Protein AF-A0A969AWH4-F1 (afdb_monomer_lite)

Structure (mmCIF, N/CA/C/O backbone):
data_AF-A0A969AWH4-F1
#
_entry.id   AF-A0A969AWH4-F1
#
loop_
_atom_site.group_PDB
_atom_site.id
_atom_site.type_symbol
_atom_site.label_atom_id
_atom_site.label_alt_id
_atom_site.label_comp_id
_atom_site.label_asym_id
_atom_site.label_entity_id
_atom_site.label_seq_id
_atom_site.pdbx_PDB_ins_code
_atom_site.Cartn_x
_atom_site.Cartn_y
_atom_site.Cartn_z
_atom_site.occupancy
_atom_site.B_iso_or_equiv
_atom_site.auth_seq_id
_atom_site.auth_comp_id
_atom_site.auth_asym_id
_atom_site.auth_atom_id
_atom_site.pdbx_PDB_model_num
ATOM 1 N N . MET A 1 1 ? -79.572 -11.439 88.837 1.00 50.84 1 MET A N 1
ATOM 2 C CA . MET A 1 1 ? -79.009 -12.140 87.657 1.00 50.84 1 MET A CA 1
ATOM 3 C C . MET A 1 1 ? -78.727 -11.251 86.438 1.00 50.84 1 MET A C 1
ATOM 5 O O . MET A 1 1 ? -77.826 -11.599 85.694 1.00 50.84 1 MET A O 1
ATOM 9 N N . LYS A 1 2 ? -79.402 -10.105 86.215 1.00 48.44 2 LYS A N 1
ATOM 10 C CA . LYS A 1 2 ? -79.102 -9.221 85.060 1.00 48.44 2 LYS A CA 1
ATOM 11 C C . LYS A 1 2 ? -77.856 -8.323 85.216 1.00 48.44 2 LYS A C 1
ATOM 13 O O . LYS A 1 2 ? -77.218 -8.026 84.218 1.00 48.44 2 LYS A O 1
ATOM 18 N N . GLN A 1 3 ? -77.460 -7.939 86.434 1.00 50.81 3 GLN A N 1
ATOM 19 C CA . GLN A 1 3 ? -76.274 -7.085 86.651 1.00 50.81 3 GLN A CA 1
ATOM 20 C C . GLN A 1 3 ? -74.933 -7.832 86.540 1.00 50.81 3 GLN A C 1
ATOM 22 O O . GLN A 1 3 ? -73.942 -7.249 86.115 1.00 50.81 3 GLN A O 1
ATOM 27 N N . SER A 1 4 ? -74.900 -9.132 86.842 1.00 51.59 4 SER A N 1
ATOM 28 C CA . SER A 1 4 ? -73.669 -9.934 86.776 1.00 51.59 4 SER A CA 1
ATOM 29 C C . SER A 1 4 ? -73.245 -10.271 85.340 1.00 51.59 4 SER A C 1
ATOM 31 O O . SER A 1 4 ? -72.061 -10.446 85.084 1.00 51.59 4 SER A O 1
ATOM 33 N N . ILE A 1 5 ? -74.189 -10.310 84.391 1.00 56.62 5 ILE A N 1
ATOM 34 C CA . ILE A 1 5 ? -73.906 -10.588 82.971 1.00 56.62 5 ILE A CA 1
ATOM 35 C C . ILE A 1 5 ? -73.330 -9.345 82.266 1.00 56.62 5 ILE A C 1
ATOM 37 O O . ILE A 1 5 ? -72.445 -9.474 81.426 1.00 56.62 5 ILE A O 1
ATOM 41 N N . VAL A 1 6 ? -73.756 -8.137 82.658 1.00 56.78 6 VAL A N 1
ATOM 42 C CA . VAL A 1 6 ? -73.230 -6.871 82.105 1.00 56.78 6 VAL A CA 1
ATOM 43 C C . VAL A 1 6 ? -71.783 -6.624 82.547 1.00 56.78 6 VAL A C 1
ATOM 45 O O . VAL A 1 6 ? -70.963 -6.184 81.746 1.00 56.78 6 VAL A O 1
ATOM 48 N N . LEU A 1 7 ? -71.437 -6.976 83.789 1.00 54.69 7 LEU A N 1
ATOM 49 C CA . LEU A 1 7 ? -70.064 -6.867 84.298 1.00 54.69 7 LEU A CA 1
ATOM 50 C C . LEU A 1 7 ? -69.106 -7.882 83.656 1.00 54.69 7 LEU A C 1
ATOM 52 O O . LEU A 1 7 ? -67.951 -7.547 83.403 1.00 54.69 7 LEU A O 1
ATOM 56 N N . LEU A 1 8 ? -69.586 -9.087 83.329 1.00 53.59 8 LEU A N 1
ATOM 57 C CA . LEU A 1 8 ? -68.768 -10.097 82.653 1.00 53.59 8 LEU A CA 1
ATOM 58 C C . LEU A 1 8 ? -68.491 -9.724 81.184 1.00 53.59 8 LEU A C 1
ATOM 60 O O . LEU A 1 8 ? -67.380 -9.921 80.703 1.00 53.59 8 LEU A O 1
ATOM 64 N N . PHE A 1 9 ? -69.462 -9.119 80.488 1.00 55.44 9 PHE A N 1
ATOM 65 C CA . PHE A 1 9 ? -69.270 -8.628 79.117 1.00 55.44 9 PHE A CA 1
ATOM 66 C C . PHE A 1 9 ? -68.380 -7.375 79.046 1.00 55.44 9 PHE A C 1
ATOM 68 O O . PHE A 1 9 ? -67.586 -7.246 78.116 1.00 55.44 9 PHE A O 1
ATOM 75 N N . ALA A 1 10 ? -68.445 -6.485 80.042 1.00 54.62 10 ALA A N 1
ATOM 76 C CA . ALA A 1 10 ? -67.551 -5.329 80.130 1.00 54.62 10 ALA A CA 1
ATOM 77 C C . ALA A 1 10 ? -66.089 -5.740 80.393 1.00 54.62 10 ALA A C 1
ATOM 79 O O . ALA A 1 10 ? -65.176 -5.161 79.812 1.00 54.62 10 ALA A O 1
ATOM 80 N N . ALA A 1 11 ? -65.855 -6.779 81.203 1.00 53.97 11 ALA A N 1
ATOM 81 C CA . ALA A 1 11 ? -64.508 -7.285 81.475 1.00 53.97 11 ALA A CA 1
ATOM 82 C C . ALA A 1 11 ? -63.855 -7.954 80.247 1.00 53.97 11 ALA A C 1
ATOM 84 O O . ALA A 1 11 ? -62.650 -7.824 80.044 1.00 53.97 11 ALA A O 1
ATOM 85 N N . ILE A 1 12 ? -64.646 -8.616 79.394 1.00 55.38 12 ILE A N 1
ATOM 86 C CA . ILE A 1 12 ? -64.152 -9.256 78.162 1.00 55.38 12 ILE A CA 1
ATOM 87 C C . ILE A 1 12 ? -63.844 -8.212 77.070 1.00 55.38 12 ILE A C 1
ATOM 89 O O . ILE A 1 12 ? -62.873 -8.368 76.332 1.00 55.38 12 ILE A O 1
ATOM 93 N N . LEU A 1 13 ? -64.599 -7.107 77.008 1.00 51.16 13 LEU A N 1
ATOM 94 C CA . LEU A 1 13 ? -64.336 -5.993 76.083 1.00 51.16 13 LEU A CA 1
ATOM 95 C C . LEU A 1 13 ? -63.089 -5.169 76.452 1.00 51.16 13 LEU A C 1
ATOM 97 O O . LEU A 1 13 ? -62.410 -4.677 75.555 1.00 51.16 13 LEU A O 1
ATOM 101 N N . VAL A 1 14 ? -62.743 -5.063 77.740 1.00 54.47 14 VAL A N 1
ATOM 102 C CA . VAL A 1 14 ? -61.517 -4.371 78.197 1.00 54.47 14 VAL A CA 1
ATOM 103 C C . VAL A 1 14 ? -60.266 -5.250 78.032 1.00 54.47 14 VAL A C 1
ATOM 105 O O . VAL A 1 14 ? -59.170 -4.738 77.816 1.00 54.47 14 VAL A O 1
ATOM 108 N N . ALA A 1 15 ? -60.411 -6.580 78.059 1.00 50.00 15 ALA A N 1
ATOM 109 C CA . ALA A 1 15 ? -59.295 -7.504 77.845 1.00 50.00 15 ALA A CA 1
ATOM 110 C C . ALA A 1 15 ? -58.828 -7.574 76.376 1.00 50.00 15 ALA A C 1
ATOM 112 O O . ALA A 1 15 ? -57.661 -7.858 76.126 1.00 50.00 15 ALA A O 1
ATOM 113 N N . PHE A 1 16 ? -59.702 -7.259 75.411 1.00 53.12 16 PHE A N 1
ATOM 114 C CA . PHE A 1 16 ? -59.343 -7.150 73.988 1.00 53.12 16 PHE A CA 1
ATOM 115 C C . PHE A 1 16 ? -58.897 -5.739 73.558 1.00 53.12 16 PHE A C 1
ATOM 117 O O . PHE A 1 16 ? -58.468 -5.566 72.420 1.00 53.12 16 PHE A O 1
ATOM 124 N N . SER A 1 17 ? -58.956 -4.731 74.440 1.00 47.50 17 SER A N 1
ATOM 125 C CA . SER A 1 17 ? -58.560 -3.348 74.120 1.00 47.50 17 SER A CA 1
ATOM 126 C C . SER A 1 17 ? -57.135 -2.971 74.544 1.00 47.50 17 SER A C 1
ATOM 128 O O . SER A 1 17 ? -56.739 -1.822 74.374 1.00 47.50 17 SER A O 1
ATOM 130 N N . CYS A 1 18 ? -56.355 -3.907 75.091 1.00 50.81 18 CYS A N 1
ATOM 131 C CA . CYS A 1 18 ? -54.960 -3.686 75.481 1.00 50.81 18 CYS A CA 1
ATOM 132 C C . CYS A 1 18 ? -54.000 -4.435 74.549 1.00 50.81 18 CYS A C 1
ATOM 134 O O . CYS A 1 18 ? -53.200 -5.249 74.999 1.00 50.81 18 CYS A O 1
ATOM 136 N N . VAL A 1 19 ? -54.027 -4.119 73.251 1.00 55.81 19 VAL A N 1
ATOM 137 C CA . VAL A 1 19 ? -52.754 -4.105 72.514 1.00 55.81 19 VAL A CA 1
ATOM 138 C C . VAL A 1 19 ? -51.927 -3.024 73.198 1.00 55.81 19 VAL A C 1
ATOM 140 O O . VAL A 1 19 ? -52.365 -1.873 73.290 1.00 55.81 19 VAL A O 1
ATOM 143 N N . SER A 1 20 ? -50.788 -3.393 73.782 1.00 61.81 20 SER A N 1
ATOM 144 C CA . SER A 1 20 ? -49.966 -2.410 74.474 1.00 61.81 20 SER A CA 1
ATOM 145 C C . SER A 1 20 ? -49.539 -1.351 73.453 1.00 61.81 20 SER A C 1
ATOM 147 O O . SER A 1 20 ? -49.089 -1.675 72.357 1.00 61.81 20 SER A O 1
ATOM 149 N N . LYS A 1 21 ? -49.699 -0.063 73.781 1.00 71.38 21 LYS A N 1
ATOM 150 C CA . LYS A 1 21 ? -49.318 1.047 72.885 1.00 71.38 21 LYS A CA 1
ATOM 151 C C . LYS A 1 21 ? -47.893 0.868 72.336 1.00 71.38 21 LYS A C 1
ATOM 153 O O . LYS A 1 21 ? -47.637 1.162 71.183 1.00 71.38 21 LYS A O 1
ATOM 158 N N . LYS A 1 22 ? -47.016 0.272 73.148 1.00 76.56 22 LYS A N 1
ATOM 159 C CA . LYS A 1 22 ? -45.633 -0.072 72.821 1.00 76.56 22 LYS A CA 1
ATOM 160 C C . LYS A 1 22 ? -45.489 -1.146 71.730 1.00 76.56 22 LYS A C 1
ATOM 162 O O . LYS A 1 22 ? -44.641 -0.979 70.866 1.00 76.56 22 LYS A O 1
ATOM 167 N N . GLU A 1 23 ? -46.297 -2.209 71.745 1.00 74.75 23 GLU A N 1
ATOM 168 C CA . GLU A 1 23 ? -46.322 -3.209 70.661 1.00 74.75 23 GLU A CA 1
ATOM 169 C C . GLU A 1 23 ? -46.908 -2.622 69.381 1.00 74.75 23 GLU A C 1
ATOM 171 O O . GLU A 1 23 ? -46.390 -2.878 68.303 1.00 74.75 23 GLU A O 1
ATOM 176 N N . ASN A 1 24 ? -47.950 -1.793 69.488 1.00 78.25 24 ASN A N 1
ATOM 177 C CA . ASN A 1 24 ? -48.505 -1.115 68.320 1.00 78.25 24 ASN A CA 1
ATOM 178 C C . ASN A 1 24 ? -47.486 -0.146 67.696 1.00 78.25 24 ASN A C 1
ATOM 180 O O . ASN A 1 24 ? -47.313 -0.142 66.483 1.00 78.25 24 ASN A O 1
ATOM 184 N N . ASP A 1 25 ? -46.767 0.623 68.519 1.00 81.12 25 ASP A N 1
ATOM 185 C CA . ASP A 1 25 ? -45.701 1.521 68.064 1.00 81.12 25 ASP A CA 1
ATOM 186 C C . ASP A 1 25 ? -44.527 0.730 67.444 1.00 81.12 25 ASP A C 1
ATOM 188 O O . ASP A 1 25 ? -43.990 1.138 66.418 1.00 81.12 25 ASP A O 1
ATOM 192 N N . GLN A 1 26 ? -44.161 -0.434 68.001 1.00 82.88 26 GLN A N 1
ATOM 193 C CA . GLN A 1 26 ? -43.160 -1.336 67.408 1.00 82.88 26 GLN A CA 1
ATOM 194 C C . GLN A 1 26 ? -43.593 -1.891 66.053 1.00 82.88 26 GLN A C 1
ATOM 196 O O . GLN A 1 26 ? -42.817 -1.838 65.104 1.00 82.88 26 GLN A O 1
ATOM 201 N N . VAL A 1 27 ? -44.830 -2.378 65.945 1.00 82.88 27 VAL A N 1
ATOM 202 C CA . VAL A 1 27 ? -45.369 -2.907 64.687 1.00 82.88 27 VAL A CA 1
ATOM 203 C C . VAL A 1 27 ? -45.451 -1.809 63.633 1.00 82.88 27 VAL A C 1
ATOM 205 O O . VAL A 1 27 ? -45.162 -2.072 62.472 1.00 82.88 27 VAL A O 1
ATOM 208 N N . VAL A 1 28 ? -45.806 -0.575 64.005 1.00 83.94 28 VAL A N 1
ATOM 209 C CA . VAL A 1 28 ? -45.804 0.568 63.079 1.00 83.94 28 VAL A CA 1
ATOM 210 C C . VAL A 1 28 ? -44.390 0.869 62.584 1.00 83.94 28 VAL A C 1
ATOM 212 O O . VAL A 1 28 ? -44.210 0.996 61.375 1.00 83.94 28 VAL A O 1
ATOM 215 N N . MET A 1 29 ? -43.390 0.907 63.472 1.00 83.12 29 MET A N 1
ATOM 216 C CA . MET A 1 29 ? -41.990 1.106 63.077 1.00 83.12 29 MET A CA 1
ATOM 217 C C . MET A 1 29 ? -41.475 -0.019 62.168 1.00 83.12 29 MET A C 1
ATOM 219 O O . MET A 1 29 ? -40.883 0.274 61.134 1.00 83.12 29 MET A O 1
ATOM 223 N N . GLU A 1 30 ? -41.746 -1.288 62.490 1.00 83.25 30 GLU A N 1
ATOM 224 C CA . GLU A 1 30 ? -41.379 -2.423 61.628 1.00 83.25 30 GLU A CA 1
ATOM 225 C C . GLU A 1 30 ? -42.092 -2.359 60.272 1.00 83.25 30 GLU A C 1
ATOM 227 O O . GLU A 1 30 ? -41.497 -2.653 59.241 1.00 83.25 30 GLU A O 1
ATOM 232 N N . ASN A 1 31 ? -43.361 -1.943 60.230 1.00 84.44 31 ASN A N 1
ATOM 233 C CA . ASN A 1 31 ? -44.093 -1.798 58.970 1.00 84.44 31 ASN A CA 1
ATOM 234 C C . ASN A 1 31 ? -43.524 -0.659 58.112 1.00 84.44 31 ASN A C 1
ATOM 236 O O . ASN A 1 31 ? -43.460 -0.780 56.890 1.00 84.44 31 ASN A O 1
ATOM 240 N N . GLU A 1 32 ? -43.122 0.451 58.736 1.00 86.12 32 GLU A N 1
ATOM 241 C CA . GLU A 1 32 ? -42.440 1.557 58.058 1.00 86.12 32 GLU A CA 1
ATOM 242 C C . GLU A 1 32 ? -41.062 1.136 57.539 1.00 86.12 32 GLU A C 1
ATOM 244 O O . GLU A 1 32 ? -40.722 1.444 56.394 1.00 86.12 32 GLU A O 1
ATOM 249 N N . GLU A 1 33 ? -40.305 0.370 58.323 1.00 83.44 33 GLU A N 1
ATOM 250 C CA . GLU A 1 33 ? -39.010 -0.178 57.922 1.00 83.44 33 GLU A CA 1
ATOM 251 C C . GLU A 1 33 ? -39.147 -1.172 56.761 1.00 83.44 33 GLU A C 1
ATOM 253 O O . GLU A 1 33 ? -38.468 -1.021 55.745 1.00 83.44 33 GLU A O 1
ATOM 258 N N . LEU A 1 34 ? -40.098 -2.107 56.838 1.00 83.00 34 LEU A N 1
ATOM 259 C CA . LEU A 1 34 ? -40.388 -3.067 55.769 1.00 83.00 34 LEU A CA 1
ATOM 260 C C . LEU A 1 34 ? -40.879 -2.383 54.487 1.00 83.00 34 LEU A C 1
ATOM 262 O O . LEU A 1 34 ? -40.517 -2.801 53.388 1.00 83.00 34 LEU A O 1
ATOM 266 N N . LYS A 1 35 ? -41.675 -1.311 54.589 1.00 85.75 35 LYS A N 1
ATOM 267 C CA . LYS A 1 35 ? -42.068 -0.502 53.421 1.00 85.75 35 LYS A CA 1
ATOM 268 C C . LYS A 1 35 ? -40.871 0.207 52.797 1.00 85.75 35 LYS A C 1
ATOM 270 O O . LYS A 1 35 ? -40.763 0.242 51.572 1.00 85.75 35 LYS A O 1
ATOM 275 N N . ALA A 1 36 ? -39.975 0.755 53.617 1.00 83.12 36 ALA A N 1
ATOM 276 C CA . ALA A 1 36 ? -38.748 1.377 53.138 1.00 83.12 36 ALA A CA 1
ATOM 277 C C . ALA A 1 36 ? -37.811 0.349 52.480 1.00 83.12 36 ALA A C 1
ATOM 279 O O . ALA A 1 36 ? -37.203 0.643 51.452 1.00 83.12 36 ALA A O 1
ATOM 280 N N . GLU A 1 37 ? -37.718 -0.863 53.027 1.00 79.50 37 GLU A N 1
ATOM 281 C CA . GLU A 1 37 ? -36.932 -1.961 52.462 1.00 79.50 37 GLU A CA 1
ATOM 282 C C . GLU A 1 37 ? -37.525 -2.470 51.140 1.00 79.50 37 GLU A C 1
ATOM 284 O O . GLU A 1 37 ? -36.792 -2.620 50.163 1.00 79.50 37 GLU A O 1
ATOM 289 N N . LEU A 1 38 ? -38.852 -2.630 51.055 1.00 83.44 38 LEU A N 1
ATOM 290 C CA . LEU A 1 38 ? -39.542 -3.004 49.818 1.00 83.44 38 LEU A CA 1
ATOM 291 C C . LEU A 1 38 ? -39.331 -1.962 48.710 1.00 83.44 38 LEU A C 1
ATOM 293 O O . LEU A 1 38 ? -39.034 -2.331 47.576 1.00 83.44 38 LEU A O 1
ATOM 297 N N . ALA A 1 39 ? -39.437 -0.671 49.035 1.00 84.25 39 ALA A N 1
ATOM 298 C CA . ALA A 1 39 ? -39.199 0.407 48.076 1.00 84.25 39 ALA A CA 1
ATOM 299 C C . ALA A 1 39 ? -37.749 0.407 47.559 1.00 84.25 39 ALA A C 1
ATOM 301 O O . ALA A 1 39 ? -37.519 0.555 46.359 1.00 84.25 39 ALA A O 1
ATOM 302 N N . ARG A 1 40 ? -36.766 0.177 48.441 1.00 81.19 40 ARG A N 1
ATOM 303 C CA . ARG A 1 40 ? -35.353 0.035 48.046 1.00 81.19 40 ARG A CA 1
ATOM 304 C C . ARG A 1 40 ? -35.120 -1.200 47.183 1.00 81.19 40 ARG A C 1
ATOM 306 O O . ARG A 1 40 ? -34.383 -1.117 46.210 1.00 81.19 40 ARG A O 1
ATOM 313 N N . ALA A 1 41 ? -35.747 -2.328 47.511 1.00 82.56 41 ALA A N 1
ATOM 314 C CA . ALA A 1 41 ? -35.643 -3.545 46.714 1.00 82.56 41 ALA A CA 1
ATOM 315 C C . ALA A 1 41 ? -36.227 -3.348 45.306 1.00 82.56 41 ALA A C 1
ATOM 317 O O . ALA A 1 41 ? -35.614 -3.766 44.329 1.00 82.56 41 ALA A O 1
ATOM 318 N N . GLN A 1 42 ? -37.370 -2.666 45.186 1.00 86.00 42 GLN A N 1
ATOM 319 C CA . GLN A 1 42 ? -37.969 -2.326 43.891 1.00 86.00 42 GLN A CA 1
ATOM 320 C C . GLN A 1 42 ? -37.068 -1.404 43.062 1.00 86.00 42 GLN A C 1
ATOM 322 O O . GLN A 1 42 ? -36.860 -1.664 41.878 1.00 86.00 42 GLN A O 1
ATOM 327 N N . LEU A 1 43 ? -36.489 -0.374 43.686 1.00 86.31 43 LEU A N 1
ATOM 328 C CA . LEU A 1 43 ? -35.524 0.508 43.030 1.00 86.31 43 LEU A CA 1
ATOM 329 C C . LEU A 1 43 ? -34.279 -0.265 42.577 1.00 86.31 43 LEU A C 1
ATOM 331 O O . LEU A 1 43 ? -33.843 -0.110 41.442 1.00 86.31 43 LEU A O 1
ATOM 335 N N . ALA A 1 44 ? -33.752 -1.151 43.424 1.00 85.56 44 ALA A N 1
ATOM 336 C CA . ALA A 1 44 ? -32.597 -1.973 43.087 1.00 85.56 44 ALA A CA 1
ATOM 337 C C . ALA A 1 44 ? -32.862 -2.891 41.887 1.00 85.56 44 ALA A C 1
ATOM 339 O O . ALA A 1 44 ? -32.011 -2.995 41.008 1.00 85.56 44 ALA A O 1
ATOM 340 N N . VAL A 1 45 ? -34.041 -3.517 41.818 1.00 87.38 45 VAL A N 1
ATOM 341 C CA . VAL A 1 45 ? -34.445 -4.337 40.665 1.00 87.38 45 VAL A CA 1
ATOM 342 C C . VAL A 1 45 ? -34.545 -3.487 39.397 1.00 87.38 45 VAL A C 1
ATOM 344 O O . VAL A 1 45 ? -33.945 -3.854 38.392 1.00 87.38 45 VAL A O 1
ATOM 347 N N . SER A 1 46 ? -35.207 -2.327 39.458 1.00 89.19 46 SER A N 1
ATOM 348 C CA . SER A 1 46 ? -35.330 -1.413 38.311 1.00 89.19 46 SER A CA 1
ATOM 349 C C . SER A 1 46 ? -33.962 -0.959 37.793 1.00 89.19 46 SER A C 1
ATOM 351 O O . SER A 1 46 ? -33.695 -1.014 36.596 1.00 89.19 46 SER A O 1
ATOM 353 N N . THR A 1 47 ? -33.057 -0.556 38.688 1.00 88.56 47 THR A N 1
ATOM 354 C CA . THR A 1 47 ? -31.710 -0.121 38.301 1.00 88.56 47 THR A CA 1
ATOM 355 C C . THR A 1 47 ? -30.889 -1.272 37.718 1.00 88.56 47 THR A C 1
ATOM 357 O O . THR A 1 47 ? -30.135 -1.062 36.772 1.00 88.56 47 THR A O 1
ATOM 360 N N . LEU A 1 48 ? -31.034 -2.497 38.237 1.00 89.06 48 LEU A N 1
ATOM 361 C CA . LEU A 1 48 ? -30.367 -3.678 37.678 1.00 89.06 48 LEU A CA 1
ATOM 362 C C . LEU A 1 48 ? -30.884 -4.030 36.278 1.00 89.06 48 LEU A C 1
ATOM 364 O O . LEU A 1 48 ? -30.082 -4.410 35.427 1.00 89.06 48 LEU A O 1
ATOM 368 N N . GLU A 1 49 ? -32.185 -3.883 36.023 1.00 91.69 49 GLU A N 1
ATOM 369 C CA . GLU A 1 49 ? -32.758 -4.045 34.682 1.00 91.69 49 GLU A CA 1
ATOM 370 C C . GLU A 1 49 ? -32.187 -3.003 33.713 1.00 91.69 49 GLU A C 1
ATOM 372 O O . GLU A 1 49 ? -31.722 -3.358 32.630 1.00 91.69 49 GLU A O 1
ATOM 377 N N . GLU A 1 50 ? -32.129 -1.734 34.123 1.00 91.62 50 GLU A N 1
ATOM 378 C CA . GLU A 1 50 ? -31.524 -0.672 33.316 1.00 91.62 50 GLU A CA 1
ATOM 379 C C . GLU A 1 50 ? -30.040 -0.934 33.030 1.00 91.62 50 GLU A C 1
ATOM 381 O O . GLU A 1 50 ? -29.606 -0.819 31.883 1.00 91.62 50 GLU A O 1
ATOM 386 N N . VAL A 1 51 ? -29.264 -1.332 34.042 1.00 92.06 51 VAL A N 1
ATOM 387 C CA . VAL A 1 51 ? -27.857 -1.725 33.867 1.00 92.06 51 VAL A CA 1
ATOM 388 C C . VAL A 1 51 ? -27.745 -2.890 32.884 1.00 92.06 51 VAL A C 1
ATOM 390 O O . VAL A 1 51 ? -26.907 -2.839 31.989 1.00 92.06 51 VAL A O 1
ATOM 393 N N . GLY A 1 52 ? -28.623 -3.892 32.975 1.00 90.81 52 GLY A N 1
ATOM 394 C CA . GLY A 1 52 ? -28.677 -4.997 32.016 1.00 90.81 52 GLY A CA 1
ATOM 395 C C . GLY A 1 52 ? -28.894 -4.519 30.578 1.00 90.81 52 GLY A C 1
ATOM 396 O O . GLY A 1 52 ? -28.148 -4.908 29.682 1.00 90.81 52 GLY A O 1
ATOM 397 N N . THR A 1 53 ? -29.844 -3.606 30.352 1.00 92.62 53 THR A N 1
ATOM 398 C CA . THR A 1 53 ? -30.091 -3.052 29.006 1.00 92.62 53 THR A CA 1
ATOM 399 C C . THR A 1 53 ? -28.909 -2.253 28.453 1.00 92.62 53 THR A C 1
ATOM 401 O O . THR A 1 53 ? -28.635 -2.306 27.249 1.00 92.62 53 THR A O 1
ATOM 404 N N . LEU A 1 54 ? -28.183 -1.535 29.313 1.00 91.75 54 LEU A N 1
ATOM 405 C CA . LEU A 1 54 ? -26.972 -0.820 28.917 1.00 91.75 54 LEU A CA 1
ATOM 406 C C . LEU A 1 54 ? -25.840 -1.798 28.586 1.00 91.75 54 LEU A C 1
ATOM 408 O O . LEU A 1 54 ? -25.188 -1.634 27.558 1.00 91.75 54 LEU A O 1
ATOM 412 N N . MET A 1 55 ? -25.658 -2.859 29.376 1.00 90.88 55 MET A N 1
ATOM 413 C CA . MET A 1 55 ? -24.663 -3.898 29.090 1.00 90.88 55 MET A CA 1
ATOM 414 C C . MET A 1 55 ? -24.940 -4.628 27.773 1.00 90.88 55 MET A C 1
ATOM 416 O O . MET A 1 55 ? -24.014 -4.821 26.985 1.00 90.88 55 MET A O 1
ATOM 420 N N . ASP A 1 56 ? -26.201 -4.949 27.481 1.00 92.06 56 ASP A N 1
ATOM 421 C CA . ASP A 1 56 ? -26.600 -5.519 26.189 1.00 92.06 56 ASP A CA 1
ATOM 422 C C . ASP A 1 56 ? -26.304 -4.560 25.026 1.00 92.06 56 ASP A C 1
ATOM 424 O O . ASP A 1 56 ? -25.942 -4.985 23.925 1.00 92.06 56 ASP A O 1
ATOM 428 N N . SER A 1 57 ? -26.466 -3.255 25.255 1.00 91.62 57 SER A N 1
ATOM 429 C CA . SER A 1 57 ? -26.169 -2.221 24.259 1.00 91.62 57 SER A CA 1
ATOM 430 C C . SER A 1 57 ? -24.664 -2.107 24.009 1.00 91.62 57 SER A C 1
ATOM 432 O O . SER A 1 57 ? -24.250 -2.070 22.849 1.00 91.62 57 SER A O 1
ATOM 434 N N . ILE A 1 58 ? -23.848 -2.158 25.070 1.00 91.50 58 ILE A N 1
ATOM 435 C CA . ILE A 1 58 ? -22.381 -2.239 24.984 1.00 91.50 58 ILE A CA 1
ATOM 436 C C . ILE A 1 58 ? -21.973 -3.474 24.175 1.00 91.50 58 ILE A C 1
ATOM 438 O O . ILE A 1 58 ? -21.167 -3.361 23.253 1.00 91.50 58 ILE A O 1
ATOM 442 N N . ASP A 1 59 ? -22.564 -4.639 24.453 1.00 90.31 59 ASP A N 1
ATOM 443 C CA . ASP A 1 59 ? -22.236 -5.878 23.742 1.00 90.31 59 ASP A CA 1
ATOM 444 C C . ASP A 1 59 ? -22.581 -5.826 22.259 1.00 90.31 59 ASP A C 1
ATOM 446 O O . ASP A 1 59 ? -21.769 -6.212 21.415 1.00 90.31 59 ASP A O 1
ATOM 450 N N . LYS A 1 60 ? -23.771 -5.328 21.918 1.00 89.62 60 LYS A N 1
ATOM 451 C CA . LYS A 1 60 ? -24.179 -5.170 20.518 1.00 89.62 60 LYS A CA 1
ATOM 452 C C . LYS A 1 60 ? -23.246 -4.228 19.773 1.00 89.62 60 LYS A C 1
ATOM 454 O O . LYS A 1 60 ? -22.781 -4.574 18.688 1.00 89.62 60 LYS A O 1
ATOM 459 N N . ALA A 1 61 ? -22.967 -3.066 20.355 1.00 86.94 61 ALA A N 1
ATOM 460 C CA . ALA A 1 61 ? -22.130 -2.060 19.726 1.00 86.94 61 ALA A CA 1
ATOM 461 C C . ALA A 1 61 ? -20.683 -2.553 19.565 1.00 86.94 61 ALA A C 1
ATOM 463 O O . ALA A 1 61 ? -20.119 -2.434 18.480 1.00 86.94 61 ALA A O 1
ATOM 464 N N . ARG A 1 62 ? -20.114 -3.208 20.584 1.00 88.50 62 ARG A N 1
ATOM 465 C CA . ARG A 1 62 ? -18.768 -3.797 20.521 1.00 88.50 62 ARG A CA 1
ATOM 466 C C . ARG A 1 62 ? -18.665 -4.928 19.495 1.00 88.50 62 ARG A C 1
ATOM 468 O O . ARG A 1 62 ? -17.703 -4.981 18.734 1.00 88.50 62 ARG A O 1
ATOM 475 N N . ASN A 1 63 ? -19.650 -5.824 19.437 1.00 87.62 63 ASN A N 1
ATOM 476 C CA . ASN A 1 63 ? -19.650 -6.915 18.458 1.00 87.62 63 ASN A CA 1
ATOM 477 C C . ASN A 1 63 ? -19.785 -6.393 17.023 1.00 87.62 63 ASN A C 1
ATOM 479 O O . ASN A 1 63 ? -19.110 -6.895 16.126 1.00 87.62 63 ASN A O 1
ATOM 483 N N . ALA A 1 64 ? -20.625 -5.376 16.808 1.00 85.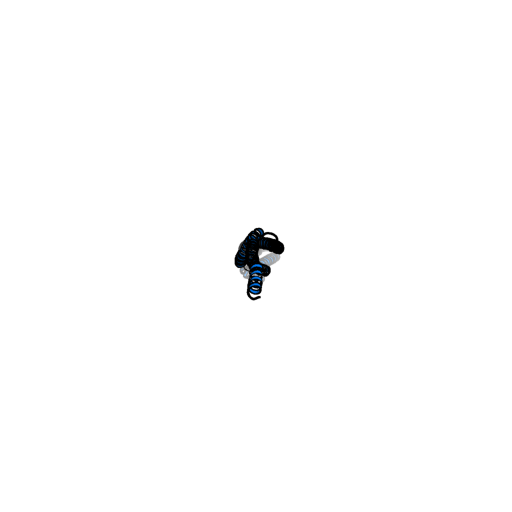00 64 ALA A N 1
ATOM 484 C CA . 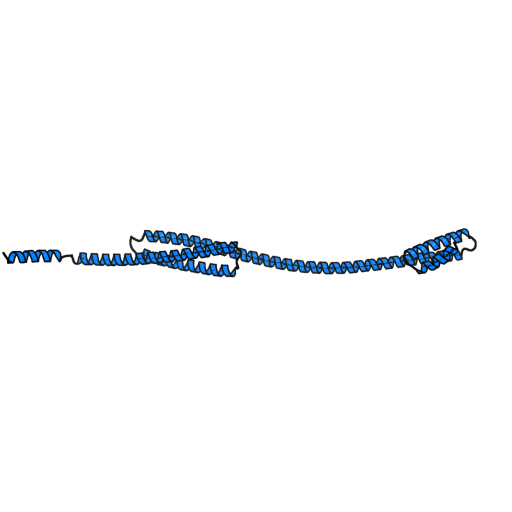ALA A 1 64 ? -20.725 -4.708 15.514 1.00 85.00 64 ALA A CA 1
ATOM 485 C C . ALA A 1 64 ? -19.385 -4.075 15.123 1.00 85.00 64 ALA A C 1
ATOM 487 O O . ALA A 1 64 ? -18.912 -4.275 14.011 1.00 85.00 64 ALA A O 1
ATOM 488 N N . LEU A 1 65 ? -18.743 -3.394 16.070 1.00 83.88 65 LEU A N 1
ATOM 489 C CA . LEU A 1 65 ? -17.452 -2.748 15.882 1.00 83.88 65 LEU A CA 1
ATOM 490 C C . LEU A 1 65 ? -16.337 -3.747 15.522 1.00 83.88 65 LEU A C 1
ATOM 492 O O . LEU A 1 65 ? -15.522 -3.469 14.647 1.00 83.88 65 LEU A O 1
ATOM 496 N N . LYS A 1 66 ? -16.346 -4.947 16.113 1.00 83.38 66 LYS A N 1
ATOM 497 C CA . LYS A 1 66 ? -15.425 -6.034 15.747 1.00 83.38 66 LYS A CA 1
ATOM 498 C C . LYS A 1 66 ? -15.668 -6.572 14.331 1.00 83.38 66 LYS A C 1
ATOM 500 O O . LYS A 1 66 ? -14.718 -6.742 13.576 1.00 83.38 66 LYS A O 1
ATOM 505 N N . LEU A 1 67 ? -16.927 -6.817 13.965 1.00 82.88 67 LEU A N 1
ATOM 506 C CA . LEU A 1 67 ? -17.290 -7.301 12.626 1.00 82.88 67 LEU A CA 1
ATOM 507 C C . LEU A 1 67 ? -16.908 -6.286 11.539 1.00 82.88 67 LEU A C 1
ATOM 509 O O . LEU A 1 67 ? -16.426 -6.645 10.470 1.00 82.88 67 LEU A O 1
ATOM 513 N N . GLU A 1 68 ? -17.136 -5.008 11.817 1.00 78.06 68 GLU A N 1
ATOM 514 C CA . GLU A 1 68 ? -16.851 -3.906 10.904 1.00 78.06 68 GLU A CA 1
ATOM 515 C C . GLU A 1 68 ? -15.346 -3.665 10.740 1.00 78.06 68 GLU A C 1
ATOM 517 O O . GLU A 1 68 ? -14.887 -3.407 9.625 1.00 78.06 68 GLU A O 1
ATOM 522 N N . LEU A 1 69 ? -14.567 -3.859 11.810 1.00 75.56 69 LEU A N 1
ATOM 523 C CA . LEU A 1 69 ? -13.107 -3.867 11.750 1.00 75.56 69 LEU A CA 1
ATOM 524 C C . LEU A 1 69 ? -12.586 -4.969 10.813 1.00 75.56 69 LEU A C 1
ATOM 526 O O . LEU A 1 69 ? -11.707 -4.714 9.996 1.00 75.56 69 LEU A O 1
ATOM 530 N N . GLU A 1 70 ? -13.157 -6.173 10.889 1.00 76.19 70 GLU A N 1
ATOM 531 C CA . GLU A 1 70 ? -12.819 -7.284 9.988 1.00 76.19 70 GLU A CA 1
ATOM 532 C C . GLU A 1 70 ? -13.281 -7.030 8.541 1.00 76.19 70 GLU A C 1
ATOM 534 O O . GLU A 1 70 ? -12.641 -7.487 7.593 1.00 76.19 70 GLU A O 1
ATOM 539 N N . ALA A 1 71 ? -14.379 -6.291 8.357 1.00 79.31 71 ALA A N 1
ATOM 540 C CA . ALA A 1 71 ? -14.946 -5.968 7.049 1.00 79.31 71 ALA A CA 1
ATOM 541 C C . ALA A 1 71 ? -14.327 -4.723 6.379 1.00 79.31 71 ALA A C 1
ATOM 543 O O . ALA A 1 71 ? -14.575 -4.497 5.193 1.00 79.31 71 ALA A O 1
ATOM 544 N N . GLY A 1 72 ? -13.533 -3.927 7.104 1.00 71.94 72 GLY A N 1
ATOM 545 C CA . GLY A 1 72 ? -12.840 -2.747 6.574 1.00 71.94 72 GLY A CA 1
ATOM 546 C C . GLY A 1 72 ? -13.732 -1.516 6.365 1.00 71.94 72 GLY A C 1
ATOM 547 O O . GLY A 1 72 ? -13.623 -0.846 5.339 1.00 71.94 72 GLY A O 1
ATOM 548 N N . THR A 1 73 ? -14.638 -1.214 7.299 1.00 74.25 73 THR A N 1
ATOM 549 C CA . THR A 1 73 ? -15.484 -0.002 7.245 1.00 74.25 73 THR A CA 1
ATOM 550 C C . THR A 1 73 ? -14.701 1.309 7.417 1.00 74.25 73 THR A C 1
ATOM 552 O O . THR A 1 73 ? -13.527 1.314 7.783 1.00 74.25 73 THR A O 1
ATOM 555 N N . ASN A 1 74 ? -15.365 2.451 7.183 1.00 74.75 74 ASN A N 1
ATOM 556 C CA . ASN A 1 74 ? -14.769 3.780 7.338 1.00 74.75 74 ASN A CA 1
ATOM 557 C C . ASN A 1 74 ? -14.369 4.071 8.803 1.00 74.75 74 ASN A C 1
ATOM 559 O O . ASN A 1 74 ? -15.089 3.728 9.741 1.00 74.75 74 ASN A O 1
ATOM 563 N N . TYR A 1 75 ? -13.232 4.744 8.990 1.00 70.75 75 TYR A N 1
ATOM 564 C CA . TYR A 1 75 ? -12.675 5.117 10.295 1.00 70.75 75 TYR A CA 1
ATOM 565 C C . TYR A 1 75 ? -13.580 6.086 11.074 1.00 70.75 75 TYR A C 1
ATOM 567 O O . TYR A 1 75 ? -13.700 5.971 12.293 1.00 70.75 75 TYR A O 1
ATOM 575 N N . ASP A 1 76 ? -14.259 7.006 10.384 1.00 75.50 76 ASP A N 1
ATOM 576 C CA . ASP A 1 76 ? -15.161 7.970 11.032 1.00 75.50 76 ASP A CA 1
ATOM 577 C C . ASP A 1 76 ? -16.349 7.272 11.716 1.00 75.50 76 ASP A C 1
ATOM 579 O O . ASP A 1 76 ? -16.711 7.609 12.847 1.00 75.50 76 ASP A O 1
ATOM 583 N N . ASP A 1 77 ? -16.897 6.237 11.072 1.00 79.44 77 ASP A N 1
ATOM 584 C CA . ASP A 1 77 ? -17.993 5.431 11.619 1.00 79.44 77 ASP A CA 1
ATOM 585 C C . ASP A 1 77 ? -17.542 4.671 12.876 1.00 79.44 77 ASP A C 1
ATOM 587 O O . ASP A 1 77 ? -18.300 4.529 13.841 1.00 79.44 77 ASP A O 1
ATOM 591 N N . TYR A 1 78 ? -16.282 4.227 12.896 1.00 80.50 78 TYR A N 1
ATOM 592 C CA . TYR A 1 78 ? -15.684 3.560 14.047 1.00 80.50 78 TYR A CA 1
ATOM 593 C C . TYR A 1 78 ? -15.525 4.510 15.239 1.00 80.50 78 TYR A C 1
ATOM 595 O O . TYR A 1 78 ? -15.899 4.165 16.360 1.00 80.50 78 TYR A O 1
ATOM 603 N N . LEU A 1 79 ? -15.009 5.721 15.008 1.00 81.12 79 LEU A N 1
ATOM 604 C CA . LEU A 1 79 ? -14.832 6.744 16.045 1.00 81.12 79 LEU A CA 1
ATOM 605 C C . LEU A 1 79 ? -16.158 7.121 16.703 1.00 81.12 79 LEU A C 1
ATOM 607 O O . LEU A 1 79 ? -16.243 7.214 17.929 1.00 81.12 79 LEU A O 1
ATOM 611 N N . GLN A 1 80 ? -17.198 7.316 15.893 1.00 84.25 80 GLN A N 1
ATOM 612 C CA . GLN A 1 80 ? -18.521 7.643 16.403 1.00 84.25 80 GLN A CA 1
ATOM 613 C C . GLN A 1 80 ? -19.063 6.520 17.295 1.00 84.25 80 GLN A C 1
ATOM 615 O O . GLN A 1 80 ? -19.464 6.774 18.429 1.00 84.25 80 GLN A O 1
ATOM 620 N N . ARG A 1 81 ? -18.988 5.267 16.836 1.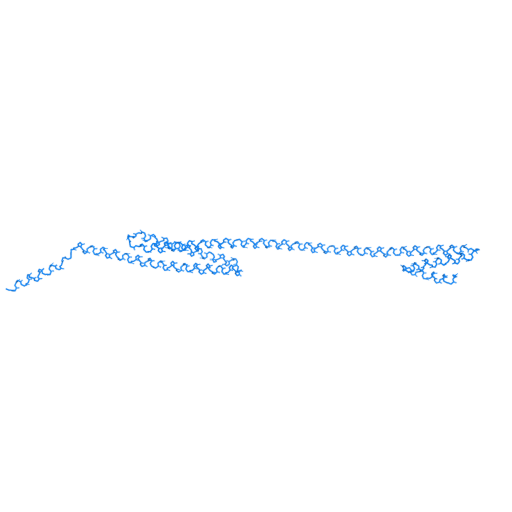00 84.06 81 ARG A N 1
ATOM 621 C CA . ARG A 1 81 ? -19.448 4.106 17.613 1.00 84.06 81 ARG A CA 1
ATOM 622 C C . ARG A 1 81 ? -18.639 3.889 18.881 1.00 84.06 81 ARG A C 1
ATOM 624 O O . ARG A 1 81 ? -19.200 3.523 19.909 1.00 84.06 81 ARG A O 1
ATOM 631 N N . MET A 1 82 ? -17.335 4.140 18.830 1.00 86.25 82 MET A N 1
ATOM 632 C CA . MET A 1 82 ? -16.470 4.068 20.001 1.00 86.25 82 MET A CA 1
ATOM 633 C C . MET A 1 82 ? -16.890 5.084 21.069 1.00 86.25 82 MET A C 1
ATOM 635 O O . MET A 1 82 ? -16.953 4.751 22.251 1.00 86.25 82 MET A O 1
ATOM 639 N N . ASN A 1 83 ? -17.231 6.307 20.654 1.00 87.94 83 ASN A N 1
ATOM 640 C CA . ASN A 1 83 ? -17.760 7.328 21.556 1.00 87.94 83 ASN A CA 1
ATOM 641 C C . ASN A 1 83 ? -19.116 6.924 22.146 1.00 87.94 83 ASN A C 1
ATOM 643 O O . ASN A 1 83 ? -19.317 7.077 23.350 1.00 87.94 83 ASN A O 1
ATOM 647 N N . ASP A 1 84 ? -20.013 6.354 21.340 1.00 88.56 84 ASP A N 1
ATOM 648 C CA . ASP A 1 84 ? -21.306 5.861 21.822 1.00 88.56 84 ASP A CA 1
ATOM 649 C C . ASP A 1 84 ? -21.130 4.748 22.871 1.00 88.56 84 ASP A C 1
ATOM 651 O O . ASP A 1 84 ? -21.771 4.779 23.922 1.00 88.56 84 ASP A 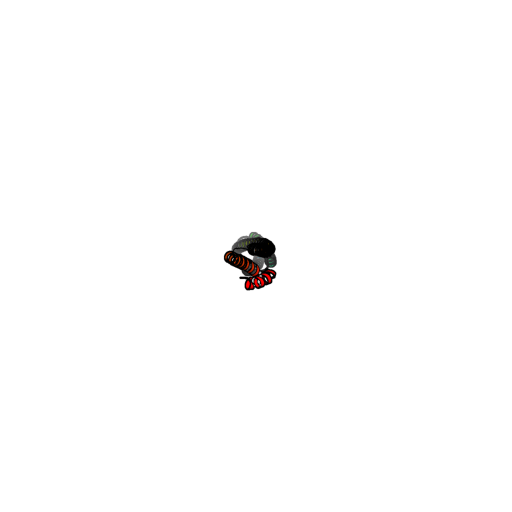O 1
ATOM 655 N N . ILE A 1 85 ? -20.205 3.805 22.644 1.00 90.06 85 ILE A N 1
ATOM 656 C CA . ILE A 1 85 ? -19.892 2.746 23.617 1.00 90.06 85 ILE A CA 1
ATOM 657 C C . ILE A 1 85 ? -19.308 3.332 24.904 1.00 90.06 85 ILE A C 1
ATOM 659 O O . ILE A 1 85 ? -19.735 2.940 25.989 1.00 90.06 85 ILE A O 1
ATOM 663 N N . ASN A 1 86 ? -18.372 4.279 24.805 1.00 90.69 86 ASN A N 1
ATOM 664 C CA . ASN A 1 86 ? -17.796 4.948 25.975 1.00 90.69 86 ASN A CA 1
ATOM 665 C C . ASN A 1 86 ? -18.873 5.650 26.817 1.00 90.69 86 ASN A C 1
ATOM 667 O O . ASN A 1 86 ? -18.835 5.573 28.046 1.00 90.69 86 ASN A O 1
ATOM 671 N N . ASN A 1 87 ? -19.861 6.278 26.173 1.00 91.50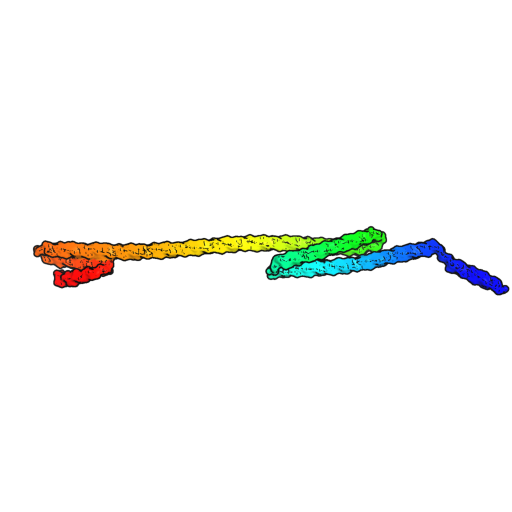 87 ASN A N 1
ATOM 672 C CA . ASN A 1 87 ? -20.993 6.885 26.870 1.00 91.50 87 ASN A CA 1
ATOM 673 C C . ASN A 1 87 ? -21.822 5.824 27.608 1.00 91.50 87 ASN A C 1
ATOM 675 O O . ASN A 1 87 ? -22.101 5.990 28.793 1.00 91.50 87 ASN A O 1
ATOM 679 N N . TYR A 1 88 ? -22.142 4.696 26.959 1.00 90.88 88 TYR A N 1
ATOM 680 C CA . TYR A 1 88 ? -22.862 3.603 27.623 1.00 90.88 88 TYR A CA 1
ATOM 681 C C . TYR A 1 88 ? -22.082 3.003 28.794 1.00 90.88 88 TYR A C 1
ATOM 683 O O . TYR A 1 88 ? -22.680 2.702 29.827 1.00 90.88 88 TYR A O 1
ATOM 691 N N . VAL A 1 89 ? -20.763 2.839 28.664 1.00 92.50 89 VAL A N 1
ATOM 692 C CA . VAL A 1 89 ? -19.899 2.380 29.761 1.00 92.50 89 VAL A CA 1
ATOM 693 C C . VAL A 1 89 ? -19.976 3.361 30.928 1.00 92.50 89 VAL A C 1
ATOM 695 O O . VAL A 1 89 ? -20.282 2.938 32.040 1.00 92.50 89 VAL A O 1
ATOM 698 N N . SER A 1 90 ? -19.807 4.661 30.672 1.00 93.50 90 SER A N 1
ATOM 699 C CA . SER A 1 90 ? -19.863 5.699 31.708 1.00 93.50 90 SER A CA 1
ATOM 700 C C . SER A 1 90 ? -21.221 5.752 32.421 1.00 93.50 90 SER A C 1
ATOM 702 O O . SER A 1 90 ? -21.276 5.770 33.654 1.00 93.50 90 SER A O 1
ATOM 704 N N . ASP A 1 91 ? -22.323 5.685 31.671 1.00 92.44 91 ASP A N 1
ATOM 705 C CA . ASP A 1 91 ? -23.678 5.642 32.232 1.00 92.44 91 ASP A CA 1
ATOM 706 C C . ASP A 1 91 ? -23.901 4.385 33.089 1.00 92.44 91 ASP A C 1
ATOM 708 O O . ASP A 1 91 ? -24.540 4.438 34.148 1.00 92.44 91 ASP A O 1
ATOM 712 N N . THR A 1 92 ? -23.350 3.246 32.657 1.00 91.75 92 THR A N 1
ATOM 713 C CA . THR A 1 92 ? -23.428 1.977 33.393 1.00 91.75 92 THR A CA 1
ATOM 714 C C . THR A 1 92 ? -22.631 2.049 34.695 1.00 91.75 92 THR A C 1
ATOM 716 O O . THR A 1 92 ? -23.143 1.656 35.746 1.00 91.75 92 THR A O 1
ATOM 719 N N . GLU A 1 93 ? -21.412 2.597 34.661 1.00 92.06 93 GLU A N 1
ATOM 720 C CA . GLU A 1 93 ? -20.575 2.814 35.848 1.00 92.06 93 GLU A CA 1
ATOM 721 C C . GLU A 1 93 ? -21.284 3.703 36.874 1.00 92.06 93 GLU A C 1
ATOM 723 O O . GLU A 1 93 ? -21.345 3.356 38.058 1.00 92.06 93 GLU A O 1
ATOM 728 N N . ALA A 1 94 ? -21.875 4.813 36.421 1.00 93.62 94 ALA A N 1
ATOM 729 C CA . ALA A 1 94 ? -22.600 5.741 37.281 1.00 93.62 94 ALA A CA 1
ATOM 730 C C . ALA A 1 94 ? -23.808 5.074 37.962 1.00 93.62 94 ALA A C 1
ATOM 732 O O . ALA A 1 94 ? -24.006 5.229 39.173 1.00 93.62 94 ALA A O 1
ATOM 733 N N . LYS A 1 95 ? -24.592 4.282 37.218 1.00 92.19 95 LYS A N 1
ATOM 734 C CA . LYS A 1 95 ? -25.749 3.551 37.765 1.00 92.19 95 LYS A CA 1
ATOM 735 C C . LYS A 1 95 ? -25.346 2.464 38.753 1.00 92.19 95 LYS A C 1
ATOM 737 O O . LYS A 1 95 ? -25.954 2.365 39.819 1.00 92.19 95 LYS A O 1
ATOM 742 N N . ILE A 1 96 ? -24.303 1.690 38.448 1.00 90.25 96 ILE A N 1
ATOM 743 C CA . ILE A 1 96 ? -23.768 0.685 39.375 1.00 90.25 96 ILE A CA 1
ATOM 744 C C . ILE A 1 96 ? -23.268 1.362 40.660 1.00 90.25 96 ILE A C 1
ATOM 746 O O . ILE A 1 96 ? -23.606 0.907 41.753 1.00 90.25 96 ILE A O 1
ATOM 750 N N . ALA A 1 97 ? -22.519 2.463 40.554 1.00 90.56 97 ALA A N 1
ATOM 751 C CA . ALA A 1 97 ? -22.008 3.188 41.717 1.00 90.56 97 ALA A CA 1
ATOM 752 C C . ALA A 1 97 ? -23.136 3.749 42.604 1.00 90.56 97 ALA A C 1
ATOM 754 O O . ALA A 1 97 ? -23.082 3.619 43.830 1.00 90.56 97 ALA A O 1
ATOM 755 N N . SER A 1 98 ? -24.186 4.320 42.000 1.00 88.94 98 SER A N 1
ATOM 756 C CA . SER A 1 98 ? -25.369 4.796 42.731 1.00 88.94 98 SER A CA 1
ATOM 757 C C . SER A 1 98 ? -26.071 3.647 43.457 1.00 88.94 98 SER A C 1
ATOM 759 O O . SER A 1 98 ? -26.371 3.753 44.648 1.00 88.94 98 SER A O 1
ATOM 761 N N . LEU A 1 99 ? -26.272 2.520 42.769 1.00 87.19 99 LEU A N 1
ATOM 762 C CA . LEU A 1 99 ? -26.925 1.343 43.333 1.00 87.19 99 LEU A CA 1
ATOM 763 C C . LEU A 1 99 ? -26.131 0.752 44.510 1.00 87.19 99 LEU A C 1
ATOM 765 O O . LEU A 1 99 ? -26.698 0.413 45.549 1.00 87.19 99 LEU A O 1
ATOM 769 N N . GLU A 1 100 ? -24.807 0.675 44.381 1.00 86.44 100 GLU A N 1
ATOM 770 C CA . GLU A 1 100 ? -23.910 0.240 45.453 1.00 86.44 100 GLU A CA 1
ATOM 771 C C . GLU A 1 100 ? -24.005 1.165 46.678 1.00 86.44 100 GLU A C 1
ATOM 773 O O . GLU A 1 100 ? -24.105 0.696 47.816 1.00 86.44 100 GLU A O 1
ATOM 778 N N . GLN A 1 101 ? -24.038 2.483 46.461 1.00 86.69 101 GLN A N 1
ATOM 779 C CA . GLN A 1 101 ? -24.172 3.464 47.536 1.00 86.69 101 GLN A CA 1
ATOM 780 C C . GLN A 1 101 ? -25.522 3.353 48.262 1.00 86.69 101 GLN A C 1
ATOM 782 O O . GLN A 1 101 ? -25.574 3.497 49.486 1.00 86.69 101 GLN A O 1
ATOM 787 N N . GLU A 1 102 ? -26.616 3.117 47.538 1.00 81.56 102 GLU A N 1
ATOM 788 C CA . GLU A 1 102 ? -27.948 2.947 48.124 1.00 81.56 102 GLU A CA 1
ATOM 789 C C . GLU A 1 102 ? -28.065 1.660 48.943 1.00 81.56 102 GLU A C 1
ATOM 791 O O . GLU A 1 102 ? -28.616 1.677 50.047 1.00 81.56 102 GLU A O 1
ATOM 796 N N . LEU A 1 103 ? -27.492 0.560 48.455 1.00 79.81 103 LEU A N 1
ATOM 797 C CA . LEU A 1 103 ? -27.549 -0.729 49.141 1.00 79.81 103 LEU A CA 1
ATOM 798 C C . LEU A 1 103 ? -26.655 -0.781 50.382 1.00 79.81 103 LEU A C 1
ATOM 800 O O . LEU A 1 103 ? -27.039 -1.420 51.363 1.00 79.81 103 LEU A O 1
ATOM 804 N N . ASN A 1 104 ? -25.526 -0.065 50.381 1.00 79.75 104 ASN A N 1
ATOM 805 C CA . ASN A 1 104 ? -24.631 0.049 51.538 1.00 79.75 104 ASN A CA 1
ATOM 806 C C . ASN A 1 104 ? -25.238 0.843 52.711 1.00 79.75 104 ASN A C 1
ATOM 808 O O . ASN A 1 104 ? -24.781 0.705 53.844 1.00 79.75 104 ASN A O 1
ATOM 812 N N . LYS A 1 105 ? -26.282 1.653 52.479 1.00 75.19 105 LYS A N 1
ATOM 813 C CA . LYS A 1 105 ? -27.010 2.384 53.538 1.00 75.19 105 LYS A CA 1
ATOM 814 C C . LYS A 1 105 ? -28.011 1.507 54.309 1.00 75.19 105 LYS A C 1
ATOM 816 O O . LYS A 1 105 ? -28.634 1.986 55.252 1.00 75.19 105 LYS A O 1
ATOM 821 N N . SER A 1 106 ? -28.198 0.253 53.904 1.00 65.38 106 SER A N 1
ATOM 822 C CA . SER A 1 106 ? -29.231 -0.658 54.404 1.00 65.38 106 SER A CA 1
ATOM 823 C C . SER A 1 106 ? -28.609 -1.822 55.182 1.00 65.38 106 SER A C 1
ATOM 825 O O . SER A 1 106 ? -27.661 -2.450 54.712 1.00 65.38 106 SER A O 1
ATOM 827 N N . SER A 1 107 ? -29.122 -2.118 56.381 1.00 55.72 107 SER A N 1
ATOM 828 C CA . SER A 1 107 ? -28.532 -3.130 57.265 1.00 55.72 107 SER A CA 1
ATOM 829 C C . SER A 1 107 ? -29.016 -4.553 56.922 1.00 55.72 107 SER A C 1
ATOM 831 O O . SER A 1 107 ? -30.204 -4.803 56.757 1.00 55.72 107 SER A O 1
ATOM 833 N N . SER A 1 108 ? -28.072 -5.494 56.824 1.00 57.41 108 SER A N 1
ATOM 834 C CA . SER A 1 108 ? -28.243 -6.961 56.839 1.00 57.41 108 SER A CA 1
ATOM 835 C C . SER A 1 108 ? -28.803 -7.698 55.598 1.00 57.41 108 SER A C 1
ATOM 837 O O . SER A 1 108 ? -28.195 -8.692 55.202 1.00 57.41 108 SER A O 1
ATOM 839 N N . ASN A 1 109 ? -29.882 -7.271 54.931 1.00 60.06 109 ASN A N 1
ATOM 840 C CA . ASN A 1 109 ? -30.576 -8.152 53.955 1.00 60.06 109 ASN A CA 1
ATOM 841 C C . ASN A 1 109 ? -30.127 -8.053 52.476 1.00 60.06 109 ASN A C 1
ATOM 843 O O . ASN A 1 109 ? -30.555 -8.852 51.644 1.00 60.06 109 ASN A O 1
ATOM 847 N N . ASN A 1 110 ? -29.211 -7.144 52.126 1.00 70.69 110 ASN A N 1
ATOM 848 C CA . ASN A 1 110 ? -28.848 -6.851 50.723 1.00 70.69 110 ASN A CA 1
ATOM 849 C C . ASN A 1 110 ? -27.653 -7.644 50.157 1.00 70.69 110 ASN A C 1
ATOM 851 O O . ASN A 1 110 ? -27.151 -7.333 49.075 1.00 70.69 110 ASN A O 1
ATOM 855 N N . GLN A 1 111 ? -27.180 -8.676 50.859 1.00 76.81 111 GLN A N 1
ATOM 856 C CA . GLN A 1 111 ? -25.999 -9.460 50.461 1.00 76.81 111 GLN A CA 1
ATOM 857 C C . GLN A 1 111 ? -26.106 -10.082 49.054 1.00 76.81 111 GLN A C 1
ATOM 859 O O . GLN A 1 111 ? -25.096 -10.218 48.365 1.00 76.81 111 GLN A O 1
ATOM 864 N N . SER A 1 112 ? -27.311 -10.442 48.600 1.00 79.19 112 SER A N 1
ATOM 865 C CA . SER A 1 112 ? -27.540 -10.964 47.245 1.00 79.19 112 SER A CA 1
ATOM 866 C C . SER A 1 112 ? -27.308 -9.903 46.163 1.00 79.19 112 SER A C 1
ATOM 868 O O . SER A 1 112 ? -26.600 -10.179 45.196 1.00 79.19 112 SER A O 1
ATOM 870 N N . TYR A 1 113 ? -27.827 -8.685 46.343 1.00 82.69 113 TYR A N 1
ATOM 871 C CA . TYR A 1 113 ? -27.657 -7.587 45.386 1.00 82.69 113 TYR A CA 1
ATOM 872 C C . TYR A 1 113 ? -26.202 -7.130 45.279 1.00 82.69 113 TYR A C 1
ATOM 874 O O . TYR A 1 113 ? -25.719 -6.898 44.175 1.00 82.69 113 TYR A O 1
ATOM 882 N N . ILE A 1 114 ? -25.470 -7.092 46.399 1.00 83.12 114 ILE A N 1
ATOM 883 C CA . ILE A 1 114 ? -24.037 -6.753 46.404 1.00 83.12 114 ILE A CA 1
ATOM 884 C C . ILE A 1 114 ? -23.233 -7.741 45.545 1.00 83.12 114 ILE A C 1
ATOM 886 O O . ILE A 1 114 ? -22.359 -7.330 44.783 1.00 83.12 114 ILE A O 1
ATOM 890 N N . LYS A 1 115 ? -23.539 -9.045 45.608 1.00 86.69 115 LYS A N 1
ATOM 891 C CA . LYS A 1 115 ? -22.879 -10.045 44.751 1.00 86.69 115 LYS A CA 1
ATOM 892 C C . LYS A 1 115 ? -23.163 -9.808 43.270 1.00 86.69 115 LYS A C 1
ATOM 894 O O . LYS A 1 115 ? -22.236 -9.883 42.467 1.00 86.69 115 LYS A O 1
ATOM 899 N N . THR A 1 116 ? -24.412 -9.505 42.916 1.00 87.62 116 THR A N 1
ATOM 900 C CA . THR A 1 116 ? -24.790 -9.179 41.534 1.00 87.62 116 THR A CA 1
ATOM 901 C C . THR A 1 116 ? -24.060 -7.934 41.041 1.00 87.62 116 THR A C 1
ATOM 903 O O . THR A 1 116 ? -23.499 -7.954 39.954 1.00 87.62 116 THR A O 1
ATOM 906 N N . ILE A 1 117 ? -23.983 -6.884 41.858 1.00 87.88 117 ILE A N 1
ATOM 907 C CA . ILE A 1 117 ? -23.272 -5.644 41.522 1.00 87.88 117 ILE A CA 1
ATOM 908 C C . ILE A 1 117 ? -21.788 -5.897 41.306 1.00 87.88 117 ILE A C 1
ATOM 910 O O . ILE A 1 117 ? -21.240 -5.455 40.304 1.00 87.88 117 ILE A O 1
ATOM 914 N N . ASN A 1 118 ? -21.143 -6.652 42.194 1.00 89.81 118 ASN A N 1
ATOM 915 C CA . ASN A 1 118 ? -19.733 -6.998 42.030 1.00 89.81 118 ASN A CA 1
ATOM 916 C C . ASN A 1 118 ? -19.485 -7.773 40.732 1.00 89.81 118 ASN A C 1
ATOM 918 O O . ASN A 1 118 ? -18.482 -7.530 40.066 1.00 89.81 118 ASN A O 1
ATOM 922 N N . LYS A 1 119 ? -20.411 -8.661 40.349 1.00 92.12 119 LYS A N 1
ATOM 923 C CA . LYS A 1 119 ? -20.347 -9.344 39.057 1.00 92.12 119 LYS A CA 1
ATOM 924 C C . LYS A 1 119 ? -20.486 -8.356 37.895 1.00 92.12 119 LYS A C 1
ATOM 926 O O . LYS A 1 119 ? -19.654 -8.380 37.005 1.00 92.12 119 LYS A O 1
ATOM 931 N N . LEU A 1 120 ? -21.473 -7.460 37.931 1.00 91.44 120 LEU A N 1
ATOM 932 C CA . LEU A 1 120 ? -21.669 -6.448 36.884 1.00 91.44 120 LEU A CA 1
ATOM 933 C C . LEU A 1 120 ? -20.459 -5.512 36.754 1.00 91.44 120 LEU A C 1
ATOM 935 O O . LEU A 1 120 ? -20.082 -5.166 35.643 1.00 91.44 120 LEU A O 1
ATOM 939 N N . LYS A 1 121 ? -19.809 -5.149 37.868 1.00 92.81 121 LYS A N 1
ATOM 940 C CA . LYS A 1 121 ? -18.559 -4.368 37.862 1.00 92.81 121 LYS A CA 1
ATOM 941 C C . LYS A 1 121 ? -17.418 -5.128 37.196 1.00 92.81 121 LYS A C 1
ATOM 943 O O . LYS A 1 121 ? -16.685 -4.530 36.420 1.00 92.81 121 LYS A O 1
ATOM 948 N N . ALA A 1 122 ? -17.269 -6.418 37.497 1.00 94.06 122 ALA A N 1
ATOM 949 C CA . ALA A 1 122 ? -16.259 -7.257 36.856 1.00 94.06 122 ALA A CA 1
ATOM 950 C C . ALA A 1 122 ? -16.532 -7.395 35.350 1.00 94.06 122 ALA A C 1
ATOM 952 O O . ALA A 1 122 ? -15.658 -7.096 34.545 1.00 94.06 122 ALA A O 1
ATOM 953 N N . ASP A 1 123 ? -17.768 -7.733 34.978 1.00 91.69 123 ASP A N 1
ATOM 954 C CA . ASP A 1 123 ? -18.180 -7.881 33.581 1.00 91.69 123 ASP A CA 1
ATOM 955 C C . ASP A 1 123 ? -18.001 -6.557 32.804 1.00 91.69 123 ASP A C 1
ATOM 957 O O . ASP A 1 123 ? -17.560 -6.562 31.657 1.00 91.69 123 ASP A O 1
ATOM 961 N N . LEU A 1 124 ? -18.312 -5.405 33.411 1.00 92.50 124 LEU A N 1
ATOM 962 C CA . LEU A 1 124 ? -18.109 -4.086 32.802 1.00 92.50 124 LEU A CA 1
ATOM 963 C C . LEU A 1 124 ? -16.622 -3.739 32.653 1.00 92.50 124 LEU A C 1
ATOM 965 O O . LEU A 1 124 ? -16.229 -3.205 31.617 1.00 92.50 124 LEU A O 1
ATOM 969 N N . ALA A 1 125 ? -15.798 -4.068 33.651 1.00 93.06 125 ALA A N 1
ATOM 970 C CA . ALA A 1 125 ? -14.354 -3.869 33.585 1.00 93.06 125 ALA A CA 1
ATOM 971 C C . ALA A 1 125 ? -13.728 -4.692 32.449 1.00 93.06 125 ALA A C 1
ATOM 973 O O . ALA A 1 125 ? -12.944 -4.154 31.670 1.00 93.06 125 ALA A O 1
ATOM 974 N N . ASP A 1 126 ? -14.129 -5.955 32.293 1.00 92.81 126 ASP A N 1
ATOM 975 C CA . ASP A 1 126 ? -13.671 -6.809 31.194 1.00 92.81 126 ASP A CA 1
ATOM 976 C C . ASP A 1 126 ? -14.067 -6.226 29.829 1.00 92.81 126 ASP A C 1
ATOM 978 O O . ASP A 1 126 ? -13.239 -6.139 28.919 1.00 92.81 126 ASP A O 1
ATOM 982 N N . LYS A 1 127 ? -15.311 -5.743 29.692 1.00 89.50 127 LYS A N 1
ATOM 983 C CA . LYS A 1 127 ? -15.777 -5.076 28.463 1.00 89.50 127 LYS A CA 1
ATOM 984 C C . LYS A 1 127 ? -15.000 -3.789 28.167 1.00 89.50 127 LYS A C 1
ATOM 986 O O . LYS A 1 127 ? -14.699 -3.527 27.006 1.00 89.50 127 LYS A O 1
ATOM 991 N N . SER A 1 128 ? -14.680 -3.003 29.194 1.00 90.12 128 SER A N 1
ATOM 992 C CA . SER A 1 128 ? -13.906 -1.759 29.076 1.00 90.12 128 SER A CA 1
ATOM 993 C C . SER A 1 128 ? -12.452 -2.024 28.655 1.00 90.12 128 SER A C 1
ATOM 995 O O . SER A 1 128 ? -11.900 -1.326 27.800 1.00 90.12 128 SER A O 1
ATOM 997 N N . ASN A 1 129 ? -11.850 -3.100 29.171 1.00 91.56 129 ASN A N 1
ATOM 998 C CA . ASN A 1 129 ? -10.521 -3.544 28.753 1.00 91.56 129 ASN A CA 1
ATOM 999 C C . ASN A 1 129 ? -10.507 -3.947 27.270 1.00 91.56 129 ASN A C 1
ATOM 1001 O O . ASN A 1 129 ? -9.674 -3.454 26.513 1.00 91.56 129 ASN A O 1
ATOM 1005 N N . GLU A 1 130 ? -11.470 -4.763 26.828 1.00 88.94 130 GLU A N 1
ATOM 1006 C CA . GLU A 1 130 ? -11.587 -5.158 25.414 1.00 88.94 130 GLU A CA 1
ATOM 1007 C C . GLU A 1 130 ? -11.812 -3.942 24.497 1.00 88.94 130 GLU A C 1
ATOM 1009 O O . GLU A 1 130 ? -11.253 -3.861 23.402 1.00 88.94 130 GLU A O 1
ATOM 1014 N N . LEU A 1 131 ? -12.582 -2.949 24.953 1.00 88.31 131 LEU A N 1
ATOM 1015 C CA . LEU A 1 131 ? -12.769 -1.693 24.228 1.00 88.31 131 LEU A CA 1
ATOM 1016 C C . LEU A 1 131 ? -11.445 -0.941 24.035 1.00 88.31 131 LEU A C 1
ATOM 1018 O O . LEU A 1 131 ? -11.171 -0.435 22.949 1.00 88.31 131 LEU A O 1
ATOM 1022 N N . THR A 1 132 ? -10.610 -0.900 25.072 1.00 89.62 132 THR A N 1
ATOM 1023 C CA . THR A 1 132 ? -9.289 -0.255 25.031 1.00 89.62 132 THR A CA 1
ATOM 1024 C C . THR A 1 132 ? -8.350 -0.961 24.045 1.00 89.62 132 THR A C 1
ATOM 1026 O O . THR A 1 132 ? -7.616 -0.313 23.290 1.00 89.62 132 THR A O 1
ATOM 1029 N N . GLU A 1 133 ? -8.393 -2.294 23.991 1.00 90.12 133 GLU A N 1
ATOM 1030 C CA . GLU A 1 133 ? -7.632 -3.089 23.017 1.00 90.12 133 GLU A CA 1
ATOM 1031 C C . GLU A 1 133 ? -8.086 -2.815 21.575 1.00 90.12 133 GLU A C 1
ATOM 1033 O O . GLU A 1 133 ? -7.258 -2.626 20.676 1.00 90.12 133 GLU A O 1
ATOM 1038 N N . LEU A 1 134 ? -9.400 -2.725 21.354 1.00 86.81 134 LEU A N 1
ATOM 1039 C CA . LEU A 1 134 ? -9.981 -2.373 20.059 1.00 86.81 134 LEU A CA 1
ATOM 1040 C C . LEU A 1 134 ? -9.602 -0.942 19.641 1.00 86.81 134 LEU A C 1
ATOM 1042 O O . LEU A 1 134 ? -9.224 -0.715 18.491 1.00 86.81 134 LEU A O 1
ATOM 1046 N N . GLN A 1 135 ? -9.636 0.026 20.562 1.00 87.25 135 GLN A N 1
ATOM 1047 C CA . GLN A 1 135 ? -9.175 1.400 20.310 1.00 87.25 135 GLN A CA 1
ATOM 1048 C C . GLN A 1 135 ? -7.709 1.433 19.869 1.00 87.25 135 GLN A C 1
ATOM 1050 O O . GLN A 1 135 ? -7.376 2.059 18.864 1.00 87.25 135 GLN A O 1
ATOM 1055 N N . THR A 1 136 ? -6.849 0.709 20.586 1.00 90.19 136 THR A N 1
ATOM 1056 C CA . THR A 1 136 ? -5.416 0.616 20.276 1.00 90.19 136 THR A CA 1
ATOM 1057 C C . THR A 1 136 ? -5.188 -0.005 18.899 1.00 90.19 136 THR A C 1
ATOM 1059 O O . THR A 1 136 ? -4.394 0.499 18.108 1.00 90.19 136 THR A O 1
ATOM 1062 N N . THR A 1 137 ? -5.916 -1.080 18.589 1.00 87.31 137 THR A N 1
ATOM 1063 C CA . THR A 1 137 ? -5.831 -1.764 17.292 1.00 87.31 137 THR A CA 1
ATOM 1064 C C . THR A 1 137 ? -6.198 -0.832 16.141 1.00 87.31 137 THR A C 1
ATOM 1066 O O . THR A 1 137 ? -5.486 -0.782 15.140 1.00 87.31 137 THR A O 1
ATOM 1069 N N . VAL A 1 138 ? -7.267 -0.047 16.289 1.00 85.56 138 VAL A N 1
ATOM 1070 C CA . VAL A 1 138 ? -7.674 0.895 15.243 1.00 85.56 138 VAL A CA 1
ATOM 1071 C C . VAL A 1 138 ? -6.692 2.038 15.055 1.00 85.56 138 VAL A C 1
ATOM 1073 O O . VAL A 1 138 ? -6.423 2.409 13.912 1.00 85.56 138 VAL A O 1
ATOM 1076 N N . GLU A 1 139 ? -6.114 2.573 16.128 1.00 87.31 139 GLU A N 1
ATOM 1077 C CA . GLU A 1 139 ? -5.092 3.610 15.974 1.00 87.31 139 GLU A CA 1
ATOM 1078 C C . GLU A 1 139 ? -3.835 3.059 15.283 1.00 87.31 139 GLU A C 1
ATOM 1080 O O . GLU A 1 139 ? -3.279 3.717 14.404 1.00 87.31 139 GLU A O 1
ATOM 1085 N N . ASN A 1 140 ? -3.449 1.813 15.579 1.00 90.44 140 ASN A N 1
ATOM 1086 C CA . ASN A 1 140 ? -2.363 1.137 14.868 1.00 90.44 140 ASN A CA 1
ATOM 1087 C C . ASN A 1 140 ? -2.670 0.973 13.372 1.00 90.44 140 ASN A C 1
ATOM 1089 O O . ASN A 1 140 ? -1.831 1.322 12.545 1.00 90.44 140 ASN A O 1
ATOM 1093 N N . TYR A 1 141 ? -3.869 0.506 13.004 1.00 87.50 141 TYR A N 1
ATOM 1094 C CA . TYR A 1 141 ? -4.254 0.373 11.593 1.00 87.50 141 TYR A CA 1
ATOM 1095 C C . TYR A 1 141 ? -4.331 1.712 10.866 1.00 87.50 141 TYR A C 1
ATOM 1097 O O . TYR A 1 141 ? -3.967 1.807 9.696 1.00 87.50 141 TYR A O 1
ATOM 1105 N N . LYS A 1 142 ? -4.767 2.774 11.543 1.00 86.56 142 LYS A N 1
ATOM 1106 C CA . LYS A 1 142 ? -4.757 4.126 10.981 1.00 86.56 142 LYS A CA 1
ATOM 1107 C C . LYS A 1 142 ? -3.334 4.605 10.696 1.00 86.56 142 LYS A C 1
ATOM 1109 O O . LYS A 1 142 ? -3.081 5.173 9.630 1.00 86.56 142 LYS A O 1
ATOM 1114 N N . GLN A 1 143 ? -2.413 4.370 11.629 1.00 90.81 143 GLN A N 1
ATOM 1115 C CA . GLN A 1 143 ? -1.007 4.706 11.445 1.00 90.81 143 GLN A CA 1
ATOM 1116 C C . GLN A 1 143 ? -0.397 3.895 10.295 1.00 90.81 143 GLN A C 1
ATOM 1118 O O . GLN A 1 143 ? 0.190 4.480 9.389 1.00 90.81 143 GLN A O 1
ATOM 1123 N N . GLU A 1 144 ? -0.617 2.578 10.269 1.00 91.06 144 GLU A N 1
ATOM 1124 C CA . GLU A 1 144 ? -0.136 1.697 9.200 1.00 91.06 144 GLU A CA 1
ATOM 1125 C C . GLU A 1 144 ? -0.677 2.123 7.827 1.00 91.06 144 GLU A C 1
ATOM 1127 O O . GLU A 1 144 ? 0.088 2.251 6.872 1.00 91.06 144 GLU A O 1
ATOM 1132 N N . ASN A 1 145 ? -1.970 2.443 7.728 1.00 89.44 145 ASN A N 1
ATOM 1133 C CA . ASN A 1 145 ? -2.565 2.962 6.495 1.00 89.44 145 ASN A CA 1
ATOM 1134 C C . ASN A 1 145 ? -1.936 4.292 6.061 1.00 89.44 145 ASN A C 1
ATOM 1136 O O . ASN A 1 145 ? -1.698 4.500 4.873 1.00 89.44 145 ASN A O 1
ATOM 1140 N N . THR A 1 146 ? -1.637 5.186 7.006 1.00 91.75 146 THR A N 1
ATOM 1141 C CA . THR A 1 146 ? -0.963 6.461 6.716 1.00 91.75 146 THR A CA 1
ATOM 1142 C C . THR A 1 146 ? 0.450 6.226 6.176 1.00 91.75 146 THR A C 1
ATOM 1144 O O . THR A 1 146 ? 0.851 6.836 5.184 1.00 91.75 146 THR A O 1
ATOM 1147 N N . ASP A 1 147 ? 1.194 5.301 6.777 1.00 95.50 147 ASP A N 1
ATOM 1148 C CA . ASP A 1 147 ? 2.549 4.946 6.347 1.00 95.50 147 ASP A CA 1
ATOM 1149 C C . ASP A 1 147 ? 2.554 4.268 4.968 1.00 95.50 147 ASP A C 1
ATOM 1151 O O . ASP A 1 147 ? 3.420 4.545 4.126 1.00 95.50 147 ASP A O 1
ATOM 1155 N N . LEU A 1 148 ? 1.555 3.423 4.697 1.00 96.06 148 LEU A N 1
ATOM 1156 C CA . LEU A 1 148 ? 1.345 2.812 3.387 1.00 96.06 148 LEU A CA 1
ATOM 1157 C C . LEU A 1 148 ? 1.011 3.861 2.323 1.00 96.06 148 LEU A C 1
ATOM 1159 O O . LEU A 1 148 ? 1.613 3.826 1.250 1.00 96.06 148 LEU A O 1
ATOM 1163 N N . LEU A 1 149 ? 0.124 4.817 2.614 1.00 94.62 149 LEU A N 1
ATOM 1164 C CA . LEU A 1 149 ? -0.194 5.922 1.702 1.00 94.62 149 LEU A CA 1
ATOM 1165 C C . LEU A 1 149 ? 1.054 6.742 1.361 1.00 94.62 149 LEU A C 1
ATOM 1167 O O . LEU A 1 149 ? 1.369 6.917 0.185 1.00 94.62 149 LEU A O 1
ATOM 1171 N N . ASN A 1 150 ? 1.835 7.135 2.370 1.00 96.19 150 ASN A N 1
ATOM 1172 C CA . ASN A 1 150 ? 3.098 7.847 2.159 1.00 96.19 150 ASN A CA 1
ATOM 1173 C C . ASN A 1 150 ? 4.073 7.040 1.286 1.00 96.19 150 ASN A C 1
ATOM 1175 O O . ASN A 1 150 ? 4.755 7.584 0.416 1.00 96.19 150 ASN A O 1
ATOM 1179 N N . THR A 1 151 ? 4.140 5.724 1.497 1.00 97.25 151 THR A N 1
ATOM 1180 C CA . THR A 1 151 ? 4.980 4.834 0.689 1.00 97.25 151 THR A CA 1
ATOM 1181 C C . THR A 1 151 ? 4.504 4.787 -0.762 1.00 97.25 151 THR A C 1
ATOM 1183 O O . THR A 1 151 ? 5.329 4.857 -1.674 1.00 97.25 151 THR A O 1
ATOM 1186 N N . VAL A 1 152 ? 3.194 4.696 -0.996 1.00 97.38 152 VAL A N 1
ATOM 1187 C CA . VAL A 1 152 ? 2.602 4.715 -2.340 1.00 97.38 152 VAL A CA 1
ATOM 1188 C C . VAL A 1 152 ? 2.892 6.038 -3.047 1.00 97.38 152 VAL A C 1
ATOM 1190 O O . VAL A 1 152 ? 3.304 6.016 -4.208 1.00 97.38 152 VAL A O 1
ATOM 1193 N N . ASP A 1 153 ? 2.780 7.171 -2.359 1.00 96.81 153 ASP A N 1
ATOM 1194 C CA . ASP A 1 153 ? 3.078 8.491 -2.927 1.00 96.81 153 ASP A CA 1
ATOM 1195 C C . ASP A 1 153 ? 4.556 8.627 -3.318 1.00 96.81 153 ASP A C 1
ATOM 1197 O O . ASP A 1 153 ? 4.892 9.065 -4.427 1.00 96.81 153 ASP A O 1
ATOM 1201 N N . LEU A 1 154 ? 5.462 8.169 -2.446 1.00 97.50 154 LEU A N 1
ATOM 1202 C CA . LEU A 1 154 ? 6.896 8.124 -2.739 1.00 97.50 154 LEU A CA 1
ATOM 1203 C C . LEU A 1 154 ? 7.195 7.233 -3.948 1.00 97.50 154 LEU A C 1
ATOM 1205 O O . LEU A 1 154 ? 7.987 7.611 -4.812 1.00 97.50 154 LEU A O 1
ATOM 1209 N N . LYS A 1 155 ? 6.563 6.058 -4.038 1.00 97.56 155 LYS A N 1
ATOM 1210 C CA . LYS A 1 155 ? 6.731 5.145 -5.177 1.00 97.56 155 LYS A CA 1
ATOM 1211 C C . LYS A 1 155 ? 6.168 5.722 -6.467 1.00 97.56 155 LYS A C 1
ATOM 1213 O O . LYS A 1 155 ? 6.812 5.592 -7.502 1.00 97.56 155 LYS A O 1
ATOM 1218 N N . THR A 1 156 ? 5.029 6.398 -6.403 1.00 97.75 156 THR A N 1
ATOM 1219 C CA . THR A 1 156 ? 4.417 7.071 -7.554 1.00 97.75 156 THR A CA 1
ATOM 1220 C C . THR A 1 156 ? 5.337 8.165 -8.091 1.00 97.75 156 THR A C 1
ATOM 1222 O O . THR A 1 156 ? 5.592 8.223 -9.292 1.00 97.75 156 THR A O 1
ATOM 1225 N N . THR A 1 157 ? 5.927 8.965 -7.199 1.00 97.69 157 THR A N 1
ATOM 1226 C CA . THR A 1 157 ? 6.915 9.988 -7.571 1.00 97.69 157 THR A CA 1
ATOM 1227 C C . THR A 1 157 ? 8.164 9.359 -8.198 1.00 97.69 157 THR A C 1
ATOM 1229 O O . THR A 1 157 ? 8.602 9.784 -9.263 1.00 97.69 157 THR A O 1
ATOM 1232 N N . GLN A 1 158 ? 8.699 8.288 -7.595 1.00 97.75 158 GLN A N 1
ATOM 1233 C CA . GLN A 1 158 ? 9.848 7.555 -8.145 1.00 97.75 158 GLN A CA 1
ATOM 1234 C C . GLN A 1 158 ? 9.570 6.987 -9.542 1.00 97.75 158 GLN A C 1
ATOM 1236 O O . GLN A 1 158 ? 10.452 7.015 -10.396 1.00 97.75 158 GLN A O 1
ATOM 1241 N N . ILE A 1 159 ? 8.365 6.465 -9.781 1.00 97.81 159 ILE A N 1
ATOM 1242 C CA . ILE A 1 159 ? 7.964 5.956 -11.097 1.00 97.81 159 ILE A CA 1
ATOM 1243 C C . ILE A 1 159 ? 7.951 7.095 -12.119 1.00 97.81 159 ILE A C 1
ATOM 1245 O O . ILE A 1 159 ? 8.570 6.947 -13.168 1.00 97.81 159 ILE A O 1
ATOM 1249 N N . ALA A 1 160 ? 7.343 8.238 -11.795 1.00 98.19 160 ALA A N 1
ATOM 1250 C CA . ALA A 1 160 ? 7.308 9.393 -12.693 1.00 98.19 160 ALA A CA 1
ATOM 1251 C C . ALA A 1 160 ? 8.720 9.902 -13.052 1.00 98.19 160 ALA A C 1
ATOM 1253 O O . ALA A 1 160 ? 9.012 10.181 -14.218 1.00 98.19 160 ALA A O 1
ATOM 1254 N N . ASP A 1 161 ? 9.629 9.958 -12.074 1.00 98.19 161 ASP A N 1
ATOM 1255 C CA . ASP A 1 161 ? 11.029 10.330 -12.306 1.00 98.19 161 ASP A CA 1
ATOM 1256 C C . ASP A 1 161 ? 11.748 9.321 -13.214 1.00 98.19 161 ASP A C 1
ATOM 1258 O O . ASP A 1 161 ? 12.518 9.698 -14.103 1.00 98.19 161 ASP A O 1
ATOM 1262 N N . LEU A 1 162 ? 11.514 8.021 -13.014 1.00 98.38 162 LEU A N 1
ATOM 1263 C CA . LEU A 1 162 ? 12.090 6.970 -13.854 1.00 98.38 162 LEU A CA 1
ATOM 1264 C C . LEU A 1 162 ? 11.541 7.017 -15.283 1.00 98.38 162 LEU A C 1
ATOM 1266 O O . LEU A 1 162 ? 12.319 6.885 -16.225 1.00 98.38 162 LEU A O 1
ATOM 1270 N N . GLU A 1 163 ? 10.242 7.252 -15.461 1.00 98.12 163 GLU A N 1
ATOM 1271 C CA . GLU A 1 163 ? 9.616 7.421 -16.776 1.00 98.12 163 GLU A CA 1
ATOM 1272 C C . GLU A 1 163 ? 10.209 8.618 -17.531 1.00 98.12 163 GLU A C 1
ATOM 1274 O O . GLU A 1 163 ? 10.575 8.494 -18.702 1.00 98.12 163 GLU A O 1
ATOM 1279 N N . SER A 1 164 ? 10.400 9.750 -16.846 1.00 98.06 164 SER A N 1
ATOM 1280 C CA . SER A 1 164 ? 11.066 10.933 -17.405 1.00 98.06 164 SER A CA 1
ATOM 1281 C C . SER A 1 164 ? 12.511 10.635 -17.827 1.00 98.06 164 SER A C 1
ATOM 1283 O O . SER A 1 164 ? 12.933 10.963 -18.940 1.00 98.06 164 SER A O 1
ATOM 1285 N N . ASN A 1 165 ? 13.267 9.928 -16.981 1.00 98.06 165 ASN A N 1
ATOM 1286 C CA . ASN A 1 165 ? 14.632 9.510 -17.302 1.00 98.06 165 ASN A CA 1
ATOM 1287 C C . ASN A 1 165 ? 14.692 8.564 -18.508 1.00 98.06 165 ASN A C 1
ATOM 1289 O O . ASN A 1 165 ? 15.580 8.706 -19.351 1.00 98.06 165 ASN A O 1
ATOM 1293 N N . ILE A 1 166 ? 13.755 7.619 -18.614 1.00 97.94 166 ILE A N 1
ATOM 1294 C CA . ILE A 1 166 ? 13.652 6.723 -19.770 1.00 97.94 166 ILE A CA 1
ATOM 1295 C C . ILE A 1 166 ? 13.382 7.533 -21.040 1.00 97.94 166 ILE A C 1
ATOM 1297 O O . ILE A 1 166 ? 14.074 7.327 -22.037 1.00 97.94 166 ILE A O 1
ATOM 1301 N N . ALA A 1 167 ? 12.447 8.487 -21.003 1.00 98.19 167 ALA A N 1
ATOM 1302 C CA . ALA A 1 167 ? 12.133 9.333 -22.152 1.00 98.19 167 ALA A CA 1
ATOM 1303 C C . ALA A 1 167 ? 13.357 10.132 -22.637 1.00 98.19 167 ALA A C 1
ATOM 1305 O O . ALA A 1 167 ? 13.679 10.096 -23.826 1.00 98.19 167 ALA A O 1
ATOM 1306 N N . MET A 1 168 ? 14.099 10.764 -21.719 1.00 97.94 168 MET A N 1
ATOM 1307 C CA . MET A 1 168 ? 15.343 11.471 -22.056 1.00 97.94 168 MET A CA 1
ATOM 1308 C C . MET A 1 168 ? 16.390 10.532 -22.669 1.00 97.94 168 MET A C 1
ATOM 1310 O O . MET A 1 168 ? 17.022 10.866 -23.670 1.00 97.94 168 MET A O 1
ATOM 1314 N N . LYS A 1 169 ? 16.561 9.327 -22.110 1.00 98.00 169 LYS A N 1
ATOM 1315 C CA . LYS A 1 169 ? 17.516 8.335 -22.631 1.00 98.00 169 LYS A CA 1
ATOM 1316 C C . LYS A 1 169 ? 17.132 7.821 -24.017 1.00 98.00 169 LYS A C 1
ATOM 1318 O O . LYS A 1 169 ? 18.018 7.575 -24.832 1.00 98.00 169 LYS A O 1
ATOM 1323 N N . MET A 1 170 ? 15.839 7.675 -24.302 1.00 97.75 170 MET A N 1
ATOM 1324 C CA . MET A 1 170 ? 15.356 7.314 -25.637 1.00 97.75 170 MET A CA 1
ATOM 1325 C C . MET A 1 170 ? 15.639 8.417 -26.661 1.00 97.75 170 MET A C 1
ATOM 1327 O O . MET A 1 170 ? 16.042 8.120 -27.785 1.00 97.75 170 MET A O 1
ATOM 1331 N N . GLU A 1 171 ? 15.477 9.686 -26.285 1.00 97.50 171 GLU A N 1
ATOM 1332 C CA . GLU A 1 171 ? 15.831 10.813 -27.151 1.00 97.50 171 GLU A CA 1
ATOM 1333 C C . GLU A 1 171 ? 17.343 10.874 -27.418 1.00 97.50 171 GLU A C 1
ATOM 1335 O O . GLU A 1 171 ? 17.762 10.972 -28.574 1.00 97.50 171 GLU A O 1
ATOM 1340 N N . GLU A 1 172 ? 18.172 10.721 -26.379 1.00 97.44 172 GLU A N 1
ATOM 1341 C CA . GLU A 1 172 ? 19.631 10.625 -26.520 1.00 97.44 172 GLU A CA 1
ATOM 1342 C C . GLU A 1 172 ? 20.043 9.481 -27.458 1.00 97.44 172 GLU A C 1
ATOM 1344 O O . GLU A 1 172 ? 20.913 9.665 -28.315 1.00 97.44 172 GLU A O 1
ATOM 1349 N N . LEU A 1 173 ? 19.407 8.311 -27.328 1.00 97.31 173 LEU A N 1
ATOM 1350 C CA . LEU A 1 173 ? 19.676 7.157 -28.183 1.00 97.31 173 LEU A CA 1
ATOM 1351 C C . LEU A 1 173 ? 19.360 7.468 -29.651 1.00 97.31 173 LEU A C 1
ATOM 1353 O O . LEU A 1 173 ? 20.219 7.265 -30.506 1.00 97.31 173 LEU A O 1
ATOM 1357 N N . ASN A 1 174 ? 18.188 8.044 -29.933 1.00 97.50 174 ASN A N 1
ATOM 1358 C CA . ASN A 1 174 ? 17.799 8.443 -31.289 1.00 97.50 174 ASN A CA 1
ATOM 1359 C C . ASN A 1 174 ? 18.795 9.444 -31.904 1.00 97.50 174 ASN A C 1
ATOM 1361 O O . ASN A 1 174 ? 19.149 9.343 -33.080 1.00 97.50 174 ASN A O 1
ATOM 1365 N N . LEU A 1 175 ? 19.280 10.413 -31.119 1.00 97.62 175 LEU A N 1
ATOM 1366 C CA . LEU A 1 175 ? 20.286 11.377 -31.579 1.00 97.62 175 LEU A CA 1
ATOM 1367 C C . LEU A 1 175 ? 21.615 10.694 -31.928 1.00 97.62 175 LEU A C 1
ATOM 1369 O O . LEU A 1 175 ? 22.228 11.012 -32.952 1.00 97.62 175 LEU A O 1
ATOM 1373 N N . ILE A 1 176 ? 22.062 9.748 -31.099 1.00 97.00 176 ILE A N 1
ATOM 1374 C CA . ILE A 1 176 ? 23.287 8.981 -31.345 1.00 97.00 176 ILE A CA 1
ATOM 1375 C C . ILE A 1 176 ? 23.132 8.100 -32.587 1.00 97.00 176 ILE A C 1
ATOM 1377 O O . ILE A 1 176 ? 24.036 8.078 -33.421 1.00 97.00 176 ILE A O 1
ATOM 1381 N N . GLU A 1 177 ? 22.000 7.419 -32.751 1.00 96.81 177 GLU A N 1
ATOM 1382 C CA . GLU A 1 177 ? 21.719 6.586 -33.924 1.00 96.81 177 GLU A CA 1
ATOM 1383 C C . GLU A 1 177 ? 21.748 7.401 -35.220 1.00 96.81 177 GLU A C 1
ATOM 1385 O O . GLU A 1 177 ? 22.428 7.017 -36.175 1.00 96.81 177 GLU A O 1
ATOM 1390 N N . ASN A 1 178 ? 21.107 8.574 -35.235 1.00 97.25 178 ASN A N 1
ATOM 1391 C CA . ASN A 1 178 ? 21.157 9.489 -36.376 1.00 97.25 178 ASN A CA 1
ATOM 1392 C C . ASN A 1 178 ? 22.594 9.924 -36.689 1.00 97.25 178 ASN A C 1
ATOM 1394 O O . ASN A 1 178 ? 23.030 9.868 -37.840 1.00 97.25 178 ASN A O 1
ATOM 1398 N N . ARG A 1 179 ? 23.374 10.281 -35.662 1.00 96.50 179 ARG A N 1
ATOM 1399 C CA . ARG A 1 179 ? 24.783 10.659 -35.832 1.00 96.50 179 ARG A CA 1
ATOM 1400 C C . ARG A 1 179 ? 25.635 9.508 -36.369 1.00 96.50 179 ARG A C 1
ATOM 1402 O O . ARG A 1 179 ? 26.522 9.742 -37.188 1.00 96.50 179 ARG A O 1
ATOM 1409 N N . ILE A 1 180 ? 25.388 8.273 -35.931 1.00 96.12 180 ILE A N 1
ATOM 1410 C CA . ILE A 1 180 ? 26.069 7.084 -36.458 1.00 96.12 180 ILE A CA 1
ATOM 1411 C C . ILE A 1 180 ? 25.735 6.908 -37.941 1.00 96.12 180 ILE A C 1
ATOM 1413 O O . ILE A 1 180 ? 26.650 6.733 -38.744 1.00 96.12 180 ILE A O 1
ATOM 1417 N N . GLN A 1 181 ? 24.462 7.016 -38.327 1.00 96.44 181 GLN A N 1
ATOM 1418 C CA . GLN A 1 181 ? 24.058 6.910 -39.731 1.00 96.44 181 GLN A CA 1
ATOM 1419 C C . GLN A 1 181 ? 24.697 7.998 -40.605 1.00 96.44 181 GLN A C 1
ATOM 1421 O O . GLN A 1 181 ? 25.165 7.708 -41.707 1.00 96.44 181 GLN A O 1
ATOM 1426 N N . GLU A 1 182 ? 24.762 9.240 -40.121 1.00 96.19 182 GLU A N 1
ATOM 1427 C CA . GLU A 1 182 ? 25.450 10.334 -40.813 1.00 96.19 182 GLU A CA 1
ATOM 1428 C C . GLU A 1 182 ? 26.949 10.066 -40.975 1.00 96.19 182 GLU A C 1
ATOM 1430 O O . GLU A 1 182 ? 27.497 10.248 -42.064 1.00 96.19 182 GLU A O 1
ATOM 1435 N N . LEU A 1 183 ? 27.618 9.598 -39.917 1.00 96.25 183 LEU A N 1
ATOM 1436 C CA . LEU A 1 183 ? 29.037 9.248 -39.967 1.00 96.25 183 LEU A CA 1
ATOM 1437 C C . LEU A 1 183 ? 29.303 8.088 -40.927 1.00 96.25 183 LEU A C 1
ATOM 1439 O O . LEU A 1 183 ? 30.261 8.156 -41.694 1.00 96.25 183 LEU A O 1
ATOM 1443 N N . MET A 1 184 ? 28.449 7.062 -40.934 1.00 94.94 184 MET A N 1
ATOM 1444 C CA . MET A 1 184 ? 28.548 5.947 -41.876 1.00 94.94 184 MET A CA 1
ATOM 1445 C C . MET A 1 184 ? 28.408 6.426 -43.321 1.00 94.94 184 MET A C 1
ATOM 1447 O O . MET A 1 184 ? 29.266 6.109 -44.142 1.00 94.94 184 MET A O 1
ATOM 1451 N N . LYS A 1 185 ? 27.399 7.256 -43.624 1.00 94.94 185 LYS A N 1
ATOM 1452 C CA . LYS A 1 185 ? 27.226 7.851 -44.960 1.00 94.94 185 LYS A CA 1
ATOM 1453 C C . LYS A 1 185 ? 28.436 8.691 -45.364 1.00 94.94 185 LYS A C 1
ATOM 1455 O O . LYS A 1 185 ? 28.950 8.537 -46.466 1.00 94.94 185 LYS A O 1
ATOM 1460 N N . LYS A 1 186 ? 28.931 9.548 -44.465 1.00 95.50 186 LYS A N 1
ATOM 1461 C CA . LYS A 1 186 ? 30.111 10.384 -44.725 1.00 95.50 186 LYS A CA 1
ATOM 1462 C C . LYS A 1 186 ? 31.365 9.541 -44.968 1.00 95.50 186 LYS A C 1
ATOM 1464 O O . LYS A 1 186 ? 32.146 9.867 -45.857 1.00 95.50 186 LYS A O 1
ATOM 1469 N N . SER A 1 187 ? 31.554 8.471 -44.197 1.00 95.56 187 SER A N 1
ATOM 1470 C CA . SER A 1 187 ? 32.666 7.536 -44.377 1.00 95.56 187 SER A CA 1
ATOM 1471 C C . SER A 1 187 ? 32.578 6.826 -45.726 1.00 95.56 187 SER A C 1
ATOM 1473 O O . SER A 1 187 ? 33.567 6.801 -46.449 1.00 95.56 187 SER A O 1
ATOM 1475 N N . GLN A 1 188 ? 31.396 6.317 -46.092 1.00 95.25 188 GLN A N 1
ATOM 1476 C CA . GLN A 1 188 ? 31.156 5.676 -47.390 1.00 95.25 188 GLN A CA 1
ATOM 1477 C C . GLN A 1 188 ? 31.438 6.629 -48.552 1.00 95.25 188 GLN A C 1
ATOM 1479 O O . GLN A 1 188 ? 32.173 6.267 -49.462 1.00 95.25 188 GLN A O 1
ATOM 1484 N N . MET A 1 189 ? 30.929 7.866 -48.495 1.00 94.88 189 MET A N 1
ATOM 1485 C CA . MET A 1 189 ? 31.208 8.881 -49.518 1.00 94.88 189 MET A CA 1
ATOM 1486 C C . MET A 1 189 ? 32.707 9.177 -49.626 1.00 94.88 189 MET A C 1
ATOM 1488 O O . MET A 1 189 ? 33.256 9.172 -50.722 1.00 94.88 189 MET A O 1
ATOM 1492 N N . SER A 1 190 ? 33.387 9.373 -48.493 1.00 96.06 190 SER A N 1
ATOM 1493 C CA . SER A 1 190 ? 34.828 9.640 -48.479 1.00 96.06 190 SER A CA 1
ATOM 1494 C C . SER A 1 190 ? 35.648 8.472 -49.036 1.00 96.06 190 SER A C 1
ATOM 1496 O O . SER A 1 190 ? 36.667 8.699 -49.685 1.00 96.06 190 SER A O 1
ATOM 1498 N N . GLU A 1 191 ? 35.238 7.232 -48.772 1.00 95.38 191 GLU A N 1
ATOM 1499 C CA . GLU A 1 191 ? 35.885 6.035 -49.311 1.00 95.38 191 GLU A CA 1
ATOM 1500 C C . GLU A 1 191 ? 35.616 5.888 -50.815 1.00 95.38 191 GLU A C 1
ATOM 1502 O O . GLU A 1 191 ? 36.527 5.570 -51.584 1.00 95.38 191 GLU A O 1
ATOM 1507 N N . ALA A 1 192 ? 34.393 6.184 -51.258 1.00 96.62 192 ALA A N 1
ATOM 1508 C CA . ALA A 1 192 ? 34.043 6.216 -52.670 1.00 96.62 192 ALA A CA 1
ATOM 1509 C C . ALA A 1 192 ? 34.885 7.259 -53.422 1.00 96.62 192 ALA A C 1
ATOM 1511 O O . ALA A 1 192 ? 35.437 6.957 -54.483 1.00 96.62 192 ALA A O 1
ATOM 1512 N N . ASP A 1 193 ? 35.054 8.449 -52.842 1.00 96.06 193 ASP A N 1
ATOM 1513 C CA . ASP A 1 193 ? 35.865 9.532 -53.400 1.00 96.06 193 ASP A CA 1
ATOM 1514 C C . ASP A 1 193 ? 37.351 9.177 -53.476 1.00 96.06 193 ASP A C 1
ATOM 1516 O O . ASP A 1 193 ? 38.001 9.443 -54.489 1.00 96.06 193 ASP A O 1
ATOM 1520 N N . ALA A 1 194 ? 37.891 8.534 -52.438 1.00 96.75 194 ALA A N 1
ATOM 1521 C CA . ALA A 1 194 ? 39.275 8.073 -52.431 1.00 96.75 194 ALA A CA 1
ATOM 1522 C C . ALA A 1 194 ? 39.527 7.018 -53.520 1.00 96.75 194 ALA A C 1
ATOM 1524 O O . ALA A 1 194 ? 40.509 7.119 -54.256 1.00 96.75 194 ALA A O 1
ATOM 1525 N N . ASN A 1 195 ? 38.628 6.038 -53.664 1.00 96.94 195 ASN A N 1
ATOM 1526 C CA . ASN A 1 195 ? 38.721 5.027 -54.719 1.00 96.94 195 ASN A CA 1
ATOM 1527 C C . ASN A 1 195 ? 38.618 5.653 -56.118 1.00 96.94 195 ASN A C 1
ATOM 1529 O O . ASN A 1 195 ? 39.401 5.301 -56.997 1.00 96.94 195 ASN A O 1
ATOM 1533 N N . TYR A 1 196 ? 37.717 6.620 -56.317 1.00 97.25 196 TYR A N 1
ATOM 1534 C CA . TYR A 1 196 ? 37.599 7.337 -57.590 1.00 97.25 196 TYR A CA 1
ATOM 1535 C C . TYR A 1 196 ? 38.893 8.081 -57.944 1.00 97.25 196 TYR A C 1
ATOM 1537 O O . TYR A 1 196 ? 39.411 7.935 -59.049 1.00 97.25 196 TYR A O 1
ATOM 1545 N N . ALA A 1 197 ? 39.460 8.826 -56.989 1.00 97.06 197 ALA A N 1
ATOM 1546 C CA . ALA A 1 197 ? 40.705 9.565 -57.187 1.00 97.06 197 ALA A CA 1
ATOM 1547 C C . ALA A 1 197 ? 41.899 8.638 -57.491 1.00 97.06 197 ALA A C 1
ATOM 1549 O O . ALA A 1 197 ? 42.760 8.978 -58.305 1.00 97.06 197 ALA A O 1
ATOM 1550 N N . LEU A 1 198 ? 41.948 7.450 -56.873 1.00 95.25 198 LEU A N 1
ATOM 1551 C CA . LEU A 1 198 ? 42.934 6.416 -57.208 1.00 95.25 198 LEU A CA 1
ATOM 1552 C C . LEU A 1 198 ? 42.744 5.899 -58.642 1.00 95.25 198 LEU A C 1
ATOM 1554 O O . LEU A 1 198 ? 43.728 5.775 -59.372 1.00 95.25 198 LEU A O 1
ATOM 1558 N N . GLY A 1 199 ? 41.497 5.661 -59.062 1.00 95.62 199 GLY A N 1
ATOM 1559 C CA . GLY A 1 199 ? 41.156 5.310 -60.443 1.00 95.62 199 GLY A CA 1
ATOM 1560 C C . GLY A 1 199 ? 41.640 6.358 -61.451 1.00 95.62 199 GLY A C 1
ATOM 1561 O O . GLY A 1 199 ? 42.322 6.011 -62.417 1.00 95.62 199 GLY A O 1
ATOM 1562 N N . GLU A 1 200 ? 41.387 7.646 -61.191 1.00 95.44 200 GLU A N 1
ATOM 1563 C CA . GLU A 1 200 ? 41.845 8.754 -62.046 1.00 95.44 200 GLU A CA 1
ATOM 1564 C C . GLU A 1 200 ? 43.372 8.830 -62.140 1.00 95.44 200 GLU A C 1
ATOM 1566 O O . GLU A 1 200 ? 43.931 8.998 -63.230 1.00 95.44 200 GLU A O 1
ATOM 1571 N N . ALA A 1 201 ? 44.064 8.671 -61.010 1.00 95.94 201 ALA A N 1
ATOM 1572 C CA . ALA A 1 201 ? 45.521 8.688 -60.970 1.00 95.94 201 ALA A CA 1
ATOM 1573 C C . ALA A 1 201 ? 46.135 7.535 -61.786 1.00 95.94 201 ALA A C 1
ATOM 1575 O O . ALA A 1 201 ? 47.118 7.743 -62.508 1.00 95.94 201 ALA A O 1
ATOM 1576 N N . LEU A 1 202 ? 45.551 6.335 -61.711 1.00 94.94 202 LEU A N 1
ATOM 1577 C CA . LEU A 1 202 ? 45.990 5.165 -62.478 1.00 94.94 202 LEU A CA 1
ATOM 1578 C C . LEU A 1 202 ? 45.672 5.302 -63.971 1.00 94.94 202 LEU A C 1
ATOM 1580 O O . LEU A 1 202 ? 46.526 5.004 -64.808 1.00 94.94 202 LEU A O 1
ATOM 1584 N N . GLU A 1 203 ? 44.494 5.819 -64.326 1.00 93.31 203 GLU A N 1
ATOM 1585 C CA . GLU A 1 203 ? 44.130 6.108 -65.717 1.00 93.31 203 GLU A CA 1
ATOM 1586 C C . GLU A 1 203 ? 45.132 7.089 -66.355 1.00 93.31 203 GLU A C 1
ATOM 1588 O O . GLU A 1 203 ? 45.627 6.870 -67.467 1.00 93.31 203 GLU A O 1
ATOM 1593 N N . GLU A 1 204 ? 45.490 8.151 -65.634 1.00 93.50 204 GLU A N 1
ATOM 1594 C CA . GLU A 1 204 ? 46.488 9.129 -66.066 1.00 93.50 204 GLU A CA 1
ATOM 1595 C C . GLU A 1 204 ? 47.895 8.509 -66.181 1.00 93.50 204 GLU A C 1
ATOM 1597 O O . GLU A 1 204 ? 48.612 8.749 -67.160 1.00 93.50 204 GLU A O 1
ATOM 1602 N N . ALA A 1 205 ? 48.291 7.642 -65.244 1.00 92.12 205 ALA A N 1
ATOM 1603 C CA . ALA A 1 205 ? 49.550 6.897 -65.329 1.00 92.12 205 ALA A CA 1
ATOM 1604 C C . ALA A 1 205 ? 49.596 5.964 -66.559 1.00 92.12 205 ALA A C 1
ATOM 1606 O O . ALA A 1 205 ? 50.609 5.899 -67.272 1.00 92.12 205 ALA A O 1
ATOM 1607 N N . ALA A 1 206 ? 48.485 5.297 -66.874 1.00 92.00 206 ALA A N 1
ATOM 1608 C CA . ALA A 1 206 ? 48.352 4.471 -68.068 1.00 92.00 206 ALA A CA 1
ATOM 1609 C C . ALA A 1 206 ? 48.423 5.306 -69.360 1.00 92.00 206 ALA A C 1
ATOM 1611 O O . ALA A 1 206 ? 49.082 4.902 -70.324 1.00 92.00 206 ALA A O 1
ATOM 1612 N N . LYS A 1 207 ? 47.814 6.502 -69.390 1.00 90.38 207 LYS A N 1
ATOM 1613 C CA . LYS A 1 207 ? 47.932 7.452 -70.516 1.00 90.38 207 LYS A CA 1
ATOM 1614 C C . LYS A 1 207 ? 49.381 7.884 -70.752 1.00 90.38 207 LYS A C 1
ATOM 1616 O O . LYS A 1 207 ? 49.813 7.972 -71.904 1.00 90.38 207 LYS A O 1
ATOM 1621 N N . ARG A 1 208 ? 50.150 8.098 -69.680 1.00 92.00 208 ARG A N 1
ATOM 1622 C CA . ARG A 1 208 ? 51.577 8.471 -69.744 1.00 92.00 208 ARG A CA 1
ATOM 1623 C C . ARG A 1 208 ? 52.487 7.325 -70.201 1.00 92.00 208 ARG A C 1
ATOM 1625 O O . ARG A 1 208 ? 53.573 7.579 -70.726 1.00 92.00 208 ARG A O 1
ATOM 1632 N N . THR A 1 209 ? 52.049 6.075 -70.071 1.00 89.50 209 THR A N 1
ATOM 1633 C CA . THR A 1 209 ? 52.815 4.887 -70.473 1.00 89.50 209 THR A CA 1
ATOM 1634 C C . THR A 1 209 ? 52.734 4.661 -71.990 1.00 89.50 209 THR A C 1
ATOM 1636 O O . THR A 1 209 ? 51.782 4.077 -72.501 1.00 89.50 209 THR A O 1
ATOM 1639 N N . LYS A 1 210 ? 53.747 5.121 -72.743 1.00 81.31 210 LYS A N 1
ATOM 1640 C CA . LYS A 1 210 ? 53.749 5.070 -74.224 1.00 81.31 210 LYS A CA 1
ATOM 1641 C C . LYS A 1 210 ? 54.338 3.792 -74.836 1.00 81.31 210 LYS A C 1
ATOM 1643 O O . LYS A 1 210 ? 53.915 3.394 -75.913 1.00 81.31 210 LYS A O 1
ATOM 1648 N N . LEU A 1 211 ? 55.317 3.167 -74.179 1.00 79.56 211 LEU A N 1
ATOM 1649 C CA . LEU A 1 211 ? 56.178 2.138 -74.794 1.00 79.56 211 LEU A CA 1
ATOM 1650 C C . LEU A 1 211 ? 55.995 0.723 -74.212 1.00 79.56 211 LEU A C 1
ATOM 1652 O O . LEU A 1 211 ? 56.741 -0.184 -74.565 1.00 79.56 211 LEU A O 1
ATOM 1656 N N . ALA A 1 212 ? 55.007 0.514 -73.335 1.00 88.94 212 ALA A N 1
ATOM 1657 C CA . ALA A 1 212 ? 54.732 -0.783 -72.708 1.00 88.94 212 ALA A CA 1
ATOM 1658 C C . ALA A 1 212 ? 53.223 -1.107 -72.738 1.00 88.94 212 ALA A C 1
ATOM 1660 O O . ALA A 1 212 ? 52.529 -0.886 -71.744 1.00 88.94 212 ALA A O 1
ATOM 1661 N N . PRO A 1 213 ? 52.696 -1.639 -73.860 1.00 86.00 213 PRO A N 1
ATOM 1662 C CA . PRO A 1 213 ? 51.259 -1.870 -74.041 1.00 86.00 213 PRO A CA 1
ATOM 1663 C C . PRO A 1 213 ? 50.642 -2.811 -73.000 1.00 86.00 213 PRO A C 1
ATOM 1665 O O . PRO A 1 213 ? 49.547 -2.554 -72.513 1.00 86.00 213 PRO A O 1
ATOM 1668 N N . LYS A 1 214 ? 51.367 -3.869 -72.609 1.00 89.75 214 LYS A N 1
ATOM 1669 C CA . LYS A 1 214 ? 50.904 -4.826 -71.594 1.00 89.75 214 LYS A CA 1
ATOM 1670 C C . LYS A 1 214 ? 50.711 -4.160 -70.227 1.00 89.75 214 LYS A C 1
ATOM 1672 O O . LYS A 1 214 ? 49.631 -4.253 -69.661 1.00 89.75 214 LYS A O 1
ATOM 1677 N N . LYS A 1 215 ? 51.717 -3.407 -69.766 1.00 89.94 215 LYS A N 1
ATOM 1678 C CA . LYS A 1 215 ? 51.644 -2.653 -68.504 1.00 89.94 215 LYS A CA 1
ATOM 1679 C C . LYS A 1 215 ? 50.550 -1.593 -68.538 1.00 89.94 215 LYS A C 1
ATOM 1681 O O . LYS A 1 215 ? 49.849 -1.414 -67.559 1.00 89.94 215 LYS A O 1
ATOM 1686 N N . LYS A 1 216 ? 50.364 -0.928 -69.682 1.00 90.81 216 LYS A N 1
ATOM 1687 C CA . LYS A 1 216 ? 49.271 0.031 -69.867 1.00 90.81 216 LYS A CA 1
ATOM 1688 C C . LYS A 1 216 ? 47.901 -0.628 -69.672 1.00 90.81 216 LYS A C 1
ATOM 1690 O O . LYS A 1 216 ? 47.079 -0.070 -68.961 1.00 90.81 216 LYS A O 1
ATOM 1695 N N . LYS A 1 217 ? 47.665 -1.798 -70.274 1.00 91.06 217 LYS A N 1
ATOM 1696 C CA . LYS A 1 217 ? 46.409 -2.550 -70.110 1.00 91.06 217 LYS A CA 1
ATOM 1697 C C . LYS A 1 217 ? 46.203 -3.020 -68.664 1.00 91.06 217 LYS A C 1
ATOM 1699 O O . LYS A 1 217 ? 45.102 -2.891 -68.151 1.00 91.06 217 LYS A O 1
ATOM 1704 N N . GLU A 1 218 ? 47.259 -3.487 -67.997 1.00 92.06 218 GLU A N 1
ATOM 1705 C CA . GLU A 1 218 ? 47.226 -3.855 -66.570 1.00 92.06 218 GLU A CA 1
ATOM 1706 C C . GLU A 1 218 ? 46.858 -2.653 -65.681 1.00 92.06 218 GLU A C 1
ATOM 1708 O O . GLU A 1 218 ? 45.933 -2.745 -64.882 1.00 92.06 218 GLU A O 1
ATOM 1713 N N . THR A 1 219 ? 47.483 -1.488 -65.882 1.00 92.12 219 THR A N 1
ATOM 1714 C CA . THR A 1 219 ? 47.153 -0.264 -65.129 1.00 92.12 219 THR A CA 1
ATOM 1715 C C . THR A 1 219 ? 45.736 0.253 -65.422 1.00 92.12 219 THR A C 1
ATOM 1717 O O . THR A 1 219 ? 45.085 0.785 -64.527 1.00 92.12 219 THR A O 1
ATOM 1720 N N . LEU A 1 220 ? 45.224 0.089 -66.650 1.00 92.62 220 LEU A N 1
ATOM 1721 C CA . LEU A 1 220 ? 43.828 0.424 -66.975 1.00 92.62 220 LEU A CA 1
ATOM 1722 C C . LEU A 1 220 ? 42.832 -0.542 -66.317 1.00 92.62 220 LEU A C 1
ATOM 1724 O O . LEU A 1 220 ? 41.765 -0.101 -65.902 1.00 92.62 220 LEU A O 1
ATOM 1728 N N . GLN A 1 221 ? 43.178 -1.827 -66.191 1.00 93.62 221 GLN A N 1
ATOM 1729 C CA . GLN A 1 221 ? 42.371 -2.797 -65.448 1.00 93.62 221 GLN A CA 1
ATOM 1730 C C . GLN A 1 221 ? 42.331 -2.451 -63.954 1.00 93.62 221 GLN A C 1
ATOM 1732 O O . GLN A 1 221 ? 41.259 -2.446 -63.363 1.00 93.62 221 GLN A O 1
ATOM 1737 N N . GLU A 1 222 ? 43.467 -2.089 -63.354 1.00 93.50 222 GLU A N 1
ATOM 1738 C CA . GLU A 1 222 ? 43.496 -1.630 -61.959 1.00 93.50 222 GLU A CA 1
ATOM 1739 C C . GLU A 1 222 ? 42.651 -0.359 -61.770 1.00 93.50 222 GLU A C 1
ATOM 1741 O O . GLU A 1 222 ? 41.874 -0.273 -60.821 1.00 93.50 222 GLU A O 1
ATOM 1746 N N . ALA A 1 223 ? 42.735 0.606 -62.696 1.00 94.62 223 ALA A N 1
ATOM 1747 C CA . ALA A 1 223 ? 41.887 1.799 -62.671 1.00 94.62 223 ALA A CA 1
ATOM 1748 C C . ALA A 1 223 ? 40.389 1.443 -62.730 1.00 94.62 223 ALA A C 1
ATOM 1750 O O . ALA A 1 223 ? 39.601 1.983 -61.955 1.00 94.62 223 ALA A O 1
ATOM 1751 N N . LEU A 1 224 ? 40.004 0.506 -63.607 1.00 94.50 224 LEU A N 1
ATOM 1752 C CA . LEU A 1 224 ? 38.634 -0.001 -63.718 1.00 94.50 224 LEU A CA 1
ATOM 1753 C C . LEU A 1 224 ? 38.141 -0.600 -62.390 1.00 94.50 224 LEU A C 1
ATOM 1755 O O . LEU A 1 224 ? 37.035 -0.282 -61.955 1.00 94.50 224 LEU A O 1
ATOM 1759 N N . ASP A 1 225 ? 38.964 -1.415 -61.729 1.00 95.81 225 ASP A N 1
ATOM 1760 C CA . ASP A 1 225 ? 38.614 -2.047 -60.454 1.00 95.81 225 ASP A CA 1
ATOM 1761 C C . ASP A 1 225 ? 38.373 -1.000 -59.349 1.00 95.81 225 ASP A C 1
ATOM 1763 O O . ASP A 1 225 ? 37.452 -1.142 -58.542 1.00 95.81 225 ASP A O 1
ATOM 1767 N N . TYR A 1 226 ? 39.165 0.078 -59.314 1.00 96.38 226 TYR A N 1
ATOM 1768 C CA . TYR A 1 226 ? 38.963 1.186 -58.372 1.00 96.38 226 TYR A CA 1
ATOM 1769 C C . TYR A 1 226 ? 37.708 2.014 -58.681 1.00 96.38 226 TYR A C 1
ATOM 1771 O O . TYR A 1 226 ? 36.985 2.384 -57.752 1.00 96.38 226 TYR A O 1
ATOM 1779 N N . TYR A 1 227 ? 37.390 2.254 -59.956 1.00 96.31 227 TYR A N 1
ATOM 1780 C CA . TYR A 1 227 ? 36.129 2.903 -60.317 1.00 96.31 227 TYR A CA 1
ATOM 1781 C C . TYR A 1 227 ? 34.914 2.033 -59.979 1.00 96.31 227 TYR A C 1
ATOM 1783 O O . TYR A 1 227 ? 33.929 2.563 -59.470 1.00 96.31 227 TYR A O 1
ATOM 1791 N N . GLN A 1 228 ? 34.984 0.712 -60.178 1.00 95.38 228 GLN A N 1
ATOM 1792 C CA . GLN A 1 228 ? 33.910 -0.203 -59.779 1.00 95.38 228 GLN A CA 1
ATOM 1793 C C . GLN A 1 228 ? 33.690 -0.169 -58.261 1.00 95.38 228 GLN A C 1
ATOM 1795 O O . GLN A 1 228 ? 32.558 -0.008 -57.821 1.00 95.38 228 GLN A O 1
ATOM 1800 N N . LYS A 1 229 ? 34.763 -0.200 -57.458 1.00 95.50 229 LYS A N 1
ATOM 1801 C CA . LYS A 1 229 ? 34.667 -0.038 -55.994 1.00 95.50 229 LYS A CA 1
ATOM 1802 C C . LYS A 1 229 ? 34.040 1.298 -55.591 1.00 95.50 229 LYS A C 1
ATOM 1804 O O . LYS A 1 229 ? 33.247 1.347 -54.659 1.00 95.50 229 LYS A O 1
ATOM 1809 N N . SER A 1 230 ? 34.387 2.383 -56.282 1.00 95.81 230 SER A N 1
ATOM 1810 C CA . SER A 1 230 ? 33.787 3.700 -56.045 1.00 95.81 230 SER A CA 1
ATOM 1811 C C . SER A 1 230 ? 32.287 3.726 -56.377 1.00 95.81 230 SER A C 1
ATOM 1813 O O . SER A 1 230 ? 31.489 4.255 -55.600 1.00 95.81 230 SER A O 1
ATOM 1815 N N . LEU A 1 231 ? 31.892 3.098 -57.490 1.00 94.94 231 LEU A N 1
ATOM 1816 C CA . LEU A 1 231 ? 30.493 2.956 -57.891 1.00 94.94 231 LEU A CA 1
ATOM 1817 C C . LEU A 1 231 ? 29.696 2.115 -56.886 1.00 94.94 231 LEU A C 1
ATOM 1819 O O . LEU A 1 231 ? 28.600 2.515 -56.496 1.00 94.94 231 LEU A O 1
ATOM 1823 N N . ASP A 1 232 ? 30.260 0.991 -56.440 1.00 94.56 232 ASP A N 1
ATOM 1824 C CA . ASP A 1 232 ? 29.643 0.091 -55.459 1.00 94.56 232 ASP A CA 1
ATOM 1825 C C . ASP A 1 232 ? 29.410 0.800 -54.108 1.00 94.56 232 ASP A C 1
ATOM 1827 O O . ASP A 1 232 ? 28.452 0.497 -53.397 1.00 94.56 232 ASP A O 1
ATOM 1831 N N . LEU A 1 233 ? 30.244 1.795 -53.779 1.00 94.69 233 LEU A N 1
ATOM 1832 C CA . LEU A 1 233 ? 30.093 2.675 -52.612 1.00 94.69 233 LEU A CA 1
ATOM 1833 C C . LEU A 1 233 ? 29.138 3.866 -52.847 1.00 94.69 233 LEU A C 1
ATOM 1835 O O . LEU A 1 233 ? 28.942 4.684 -51.948 1.00 94.69 233 LEU A O 1
ATOM 1839 N N . GLY A 1 234 ? 28.510 3.957 -54.024 1.00 91.19 234 GLY A N 1
ATOM 1840 C CA . GLY A 1 234 ? 27.425 4.895 -54.328 1.00 91.19 234 GLY A CA 1
ATOM 1841 C C . GLY A 1 234 ? 27.806 6.106 -55.185 1.00 91.19 234 GLY A C 1
ATOM 1842 O O . GLY A 1 234 ? 26.957 6.975 -55.406 1.00 91.19 234 GLY A O 1
ATOM 1843 N N . ARG A 1 235 ? 29.042 6.192 -55.695 1.00 93.50 235 ARG A N 1
ATOM 1844 C CA . ARG A 1 235 ? 29.480 7.309 -56.546 1.00 93.50 235 ARG A CA 1
ATOM 1845 C C . ARG A 1 235 ? 29.064 7.089 -58.006 1.00 93.50 235 ARG A C 1
ATOM 1847 O O . ARG A 1 235 ? 29.720 6.382 -58.764 1.00 93.50 235 ARG A O 1
ATOM 1854 N N . GLN A 1 236 ? 27.934 7.669 -58.406 1.00 93.38 236 GLN A N 1
ATOM 1855 C CA . GLN A 1 236 ? 27.313 7.379 -59.709 1.00 93.38 236 GLN A CA 1
ATOM 1856 C C . GLN A 1 236 ? 28.101 7.895 -60.927 1.00 93.38 236 GLN A C 1
ATOM 1858 O O . GLN A 1 236 ? 27.985 7.328 -62.012 1.00 93.38 236 GLN A O 1
ATOM 1863 N N . ASP A 1 237 ? 28.917 8.939 -60.770 1.00 92.56 237 ASP A N 1
ATOM 1864 C CA . ASP A 1 237 ? 29.775 9.477 -61.838 1.00 92.56 237 ASP A CA 1
ATOM 1865 C C . ASP A 1 237 ? 30.880 8.491 -62.275 1.00 92.56 237 ASP A C 1
ATOM 1867 O O . ASP A 1 237 ? 31.324 8.539 -63.424 1.00 92.56 237 ASP A O 1
ATOM 1871 N N . ALA A 1 238 ? 31.256 7.533 -61.418 1.00 93.62 238 ALA A N 1
ATOM 1872 C CA . ALA A 1 238 ? 32.178 6.444 -61.746 1.00 93.62 238 ALA A CA 1
ATOM 1873 C C . ALA A 1 238 ? 31.686 5.555 -62.898 1.00 93.62 238 ALA A C 1
ATOM 1875 O O . ALA A 1 238 ? 32.506 5.025 -63.649 1.00 93.62 238 ALA A O 1
ATOM 1876 N N . GLN A 1 239 ? 30.368 5.439 -63.102 1.00 92.81 239 GLN A N 1
ATOM 1877 C CA . GLN A 1 239 ? 29.789 4.623 -64.173 1.00 92.81 239 GLN A CA 1
ATOM 1878 C C . GLN A 1 239 ? 30.286 5.054 -65.561 1.00 92.81 239 GLN A C 1
ATOM 1880 O O . GLN A 1 239 ? 30.702 4.215 -66.357 1.00 92.81 239 GLN A O 1
ATOM 1885 N N . ALA A 1 240 ? 30.336 6.363 -65.826 1.00 93.75 240 ALA A N 1
ATOM 1886 C CA . ALA A 1 240 ? 30.801 6.885 -67.111 1.00 93.75 240 ALA A CA 1
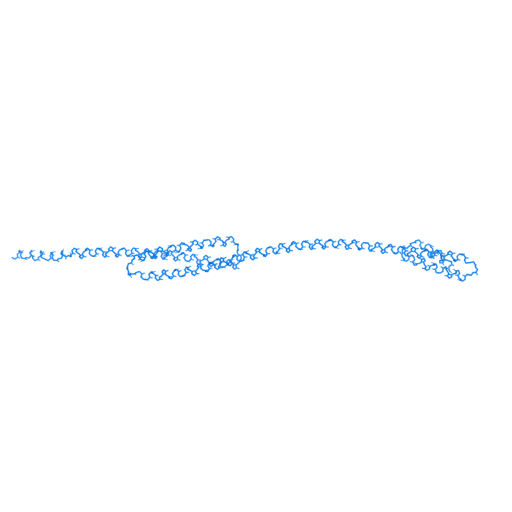ATOM 1887 C C . ALA A 1 240 ? 32.272 6.521 -67.385 1.00 93.75 240 ALA A C 1
ATOM 1889 O O . ALA A 1 240 ? 32.640 6.204 -68.516 1.00 93.75 240 ALA A O 1
ATOM 1890 N N . LYS A 1 241 ? 33.109 6.524 -66.340 1.00 92.94 241 LYS A N 1
ATOM 1891 C CA . LYS A 1 241 ? 34.519 6.126 -66.425 1.00 92.94 241 LYS A CA 1
ATOM 1892 C C . LYS A 1 241 ? 34.693 4.635 -66.650 1.00 92.94 241 LYS A C 1
ATOM 1894 O O . LYS A 1 241 ? 35.521 4.240 -67.469 1.00 92.94 241 LYS A O 1
ATOM 1899 N N . ILE A 1 242 ? 33.896 3.819 -65.967 1.00 93.00 242 ILE A N 1
ATOM 1900 C CA . ILE A 1 242 ? 33.878 2.366 -66.153 1.00 93.00 242 ILE A CA 1
ATOM 1901 C C . ILE A 1 242 ? 33.540 2.028 -67.605 1.00 93.00 242 ILE A C 1
ATOM 1903 O O . ILE A 1 242 ? 34.241 1.224 -68.219 1.00 93.00 242 ILE A O 1
ATOM 1907 N N . ASP A 1 243 ? 32.510 2.657 -68.167 1.00 92.81 243 ASP A N 1
ATOM 1908 C CA . ASP A 1 243 ? 32.081 2.389 -69.540 1.00 92.81 243 ASP A CA 1
ATOM 1909 C C . ASP A 1 243 ? 33.145 2.827 -70.561 1.00 92.81 243 ASP A C 1
ATOM 1911 O O . ASP A 1 243 ? 33.475 2.062 -71.466 1.00 92.81 243 ASP A O 1
ATOM 1915 N N . GLU A 1 244 ? 33.781 3.989 -70.358 1.00 90.75 244 GLU A N 1
ATOM 1916 C CA . GLU A 1 244 ? 34.897 4.464 -71.193 1.00 90.75 244 GLU A CA 1
ATOM 1917 C C . GLU A 1 244 ? 36.122 3.525 -71.143 1.00 90.75 244 GLU A C 1
ATOM 1919 O O . GLU A 1 244 ? 36.826 3.340 -72.142 1.00 90.75 244 GLU A O 1
ATOM 1924 N N . LEU A 1 245 ? 36.419 2.954 -69.974 1.00 88.88 245 LEU A N 1
ATOM 1925 C CA . LEU A 1 245 ? 37.587 2.098 -69.760 1.00 88.88 245 LEU A CA 1
ATOM 1926 C C . LEU A 1 245 ? 37.377 0.668 -70.254 1.00 88.88 245 LEU A C 1
ATOM 1928 O O . LEU A 1 245 ? 38.324 0.085 -70.781 1.00 88.88 245 LEU A O 1
ATOM 1932 N N . LYS A 1 246 ? 36.156 0.126 -70.167 1.00 88.19 246 LYS A N 1
ATOM 1933 C CA . LYS A 1 246 ? 35.815 -1.213 -70.686 1.00 88.19 246 LYS A CA 1
ATOM 1934 C C . LYS A 1 246 ? 36.103 -1.368 -72.177 1.00 88.19 246 LYS A C 1
ATOM 1936 O O . LYS A 1 246 ? 36.449 -2.459 -72.609 1.00 88.19 246 LYS A O 1
ATOM 1941 N N . GLU A 1 247 ? 35.991 -0.294 -72.954 1.00 84.50 247 GLU A N 1
ATOM 1942 C CA . GLU A 1 247 ? 36.307 -0.313 -74.388 1.00 84.50 247 GLU A CA 1
ATOM 1943 C C . GLU A 1 247 ? 37.820 -0.297 -74.680 1.00 84.50 247 GLU A C 1
ATOM 1945 O O . GLU A 1 247 ? 38.248 -0.626 -75.787 1.00 84.50 247 GLU A O 1
ATOM 1950 N N . LYS A 1 248 ? 38.641 0.117 -73.705 1.00 77.12 248 LYS A N 1
ATOM 1951 C CA . LYS A 1 248 ? 40.087 0.363 -73.864 1.00 77.12 248 LYS A CA 1
ATOM 1952 C C . LYS A 1 248 ? 40.970 -0.714 -73.236 1.00 77.12 248 LYS A C 1
ATOM 1954 O O . LYS A 1 248 ? 42.168 -0.751 -73.540 1.00 77.12 248 LYS A O 1
ATOM 1959 N N . VAL A 1 249 ? 40.405 -1.524 -72.343 1.00 77.38 249 VAL A N 1
ATOM 1960 C CA . VAL A 1 249 ? 41.051 -2.683 -71.715 1.00 77.38 249 VAL A CA 1
ATOM 1961 C C . VAL A 1 249 ? 40.930 -3.886 -72.634 1.00 77.38 249 VAL A C 1
ATOM 1963 O O . VAL A 1 249 ? 41.996 -4.417 -73.019 1.00 77.38 249 VAL A O 1
#

Secondary structure (DSSP, 8-state):
-HHHHHHHHHHHHHHTS---HHHHHHHHHHHHHHHHHHHHHHHHHHHHHHHHHHHHHHHHHHHHHHHHHHHT--HHHHHHHHHHHHHHHHHHHHHHHHHHHHHHTS-STTHHHHHHHHHHHHHHHHHHHHHHHHHHHHHHHHHHHHHHHHHHHHHHHHHHHHHHHHHHHHHHHHHHHHHHHHHHHHHHHHHHHHHHHHHHHHHHHHHH--S-HHHHHHHHHHHHHHHHHHHHTT-TTHHHHHHHHHTT-

pLDDT: mean 86.37, std 12.21, range [47.5, 98.38]

Radius of gyration: 59.32 Å; chains: 1; bounding box: 135×24×162 Å

Foldseek 3Di:
DVVVVVVVVVVVVVVVVPPPVVVVVVVVVVVVVVVVVVVLVVVLVVLVVVLVVLLVVLVVLVVVLVVCVVVPDDPVVNVVSLVVSVVSLVVSVVSLVVNVVSLVVDPDDCPVSVVVSVVSVVSSVVSVVVSVVSVVVSVVVVVVVVVVVVVVVVVVVVVVVVVVVVVVVVVVVVVVVVVVVVVVLVVLLVQLVVLLVQLVVLLVVLVVDDPDLVVSLVSLVSSLVSLVSSVVSPPVVSVVVNVVSVVVD

Sequence (249 aa):
MKQSIVLLFAAILVAFSCVSKKENDQVVMENEELKAELARAQLAVSTLEEVGTLMDSIDKARNALKLELEAGTNYDDYLQRMNDINNYVSDTEAKIASLEQELNKSSSNNQSYIKTINKLKADLADKSNELTELQTTVENYKQENTDLLNTVDLKTTQIADLESNIAMKMEELNLIENRIQELMKKSQMSEADANYALGEALEEAAKRTKLAPKKKKETLQEALDYYQKSLDLGRQDAQAKIDELKEKV